Protein AF-A0A3B1B1K1-F1 (afdb_monomer_lite)

Foldseek 3Di:
DFDDDQQPDKDKFKDFLVNFDAKDFQDKDKDKPVRDDLQQAAPDLSHADAQNLFKWKAQDPRRGHTWAKEWPGFHHHDDTITTMMTTDRIDHHDGIRMIMMTGNGPPGGAPPCPPCRYVLVSQVVPPFDFDQDDAPDKTATSNPDNQFTDHLADWRPHPCVDGPDPDFIWGNDPVRDIDTPDDPCVPPDD

Sequence (190 aa):
MAFPTGWAKKCIITIPDARISGSNTDFSILLTEDNFPVEMLDGGAASALNGGGDVRFSEDSAGLIQLPCEIVSFVTGGTPSAEVHVKLSALNTGADKIFYVWYNKAGEVQPLVTDPFGRNAVYTTEKARYRLQEAGASEGNLTGGTSYDSTKAGTIVADTVNKVFGASSANLNNSGYYDIADDPFAGATS

Radius of gyration: 19.74 Å; chains: 1; bounding box: 60×38×38 Å

Structure (mmCIF, N/CA/C/O backbone):
data_AF-A0A3B1B1K1-F1
#
_entry.id   AF-A0A3B1B1K1-F1
#
loop_
_atom_site.group_PDB
_atom_site.id
_atom_site.type_symbol
_atom_site.label_atom_id
_atom_site.label_alt_id
_atom_site.label_comp_id
_atom_site.label_asym_id
_atom_site.label_entity_id
_atom_site.label_seq_id
_atom_site.pdbx_PDB_ins_code
_atom_site.Cartn_x
_atom_site.Cartn_y
_atom_site.Cartn_z
_atom_site.occupancy
_atom_site.B_iso_or_equiv
_atom_site.auth_seq_id
_atom_site.auth_comp_id
_atom_site.auth_asym_id
_atom_site.auth_atom_id
_atom_site.pdbx_PDB_model_num
ATOM 1 N N . MET A 1 1 ? -10.453 -9.842 -5.468 1.00 53.12 1 MET A N 1
ATOM 2 C CA . MET A 1 1 ? -11.570 -9.247 -4.706 1.00 53.12 1 MET A CA 1
ATOM 3 C C . MET A 1 1 ? -11.488 -7.750 -4.954 1.00 53.12 1 MET A C 1
ATOM 5 O O . MET A 1 1 ? -10.380 -7.251 -5.052 1.00 53.12 1 MET A O 1
ATOM 9 N N . ALA A 1 2 ? -12.618 -7.087 -5.160 1.00 57.97 2 ALA A N 1
ATOM 10 C CA . ALA A 1 2 ? -12.720 -5.716 -5.641 1.00 57.97 2 ALA A CA 1
ATOM 11 C C . ALA A 1 2 ? -13.557 -4.935 -4.609 1.00 57.97 2 ALA A C 1
ATOM 13 O O . ALA A 1 2 ? -14.703 -5.314 -4.377 1.00 57.97 2 ALA A O 1
ATOM 14 N N . PHE A 1 3 ? -12.986 -3.987 -3.867 1.00 68.00 3 PHE A N 1
ATOM 15 C CA . PHE A 1 3 ? -13.651 -3.364 -2.704 1.00 68.00 3 PHE A CA 1
ATOM 16 C C . PHE A 1 3 ? -14.883 -2.538 -3.152 1.00 68.00 3 PHE A C 1
ATOM 18 O O . PHE A 1 3 ? -14.710 -1.820 -4.119 1.00 68.00 3 PHE A O 1
ATOM 25 N N . PRO A 1 4 ? -16.092 -2.545 -2.519 1.00 61.53 4 PRO A N 1
ATOM 26 C CA . PRO A 1 4 ? -16.369 -2.890 -1.118 1.00 61.53 4 PRO A CA 1
ATOM 27 C C . PRO A 1 4 ? -17.628 -3.765 -0.825 1.00 61.53 4 PRO A C 1
ATOM 29 O O . PRO A 1 4 ? -18.685 -3.649 -1.436 1.00 61.53 4 PRO A O 1
ATOM 32 N N . THR A 1 5 ? -17.591 -4.522 0.279 1.00 71.44 5 THR A N 1
ATOM 33 C CA . THR A 1 5 ? -18.619 -4.453 1.345 1.00 71.44 5 THR A CA 1
ATOM 34 C C . THR A 1 5 ? -17.894 -4.604 2.686 1.00 71.44 5 THR A C 1
ATOM 36 O O . THR A 1 5 ? -17.027 -5.467 2.829 1.00 71.44 5 THR A O 1
ATOM 39 N N . GLY A 1 6 ? -18.192 -3.724 3.646 1.00 82.00 6 GLY A N 1
ATOM 40 C CA . GLY A 1 6 ? -17.574 -3.695 4.981 1.00 82.00 6 GLY A CA 1
ATOM 41 C C . GLY A 1 6 ? -16.368 -2.758 5.147 1.00 82.00 6 GLY A C 1
ATOM 42 O O . GLY A 1 6 ? -15.990 -2.487 6.277 1.00 82.00 6 GLY A O 1
ATOM 43 N N . TRP A 1 7 ? -15.794 -2.229 4.062 1.00 91.50 7 TRP A N 1
ATOM 44 C CA . TRP A 1 7 ? -14.760 -1.184 4.117 1.00 91.50 7 TRP A CA 1
ATOM 45 C C . TRP A 1 7 ? -15.414 0.179 4.344 1.00 91.50 7 TRP A C 1
ATOM 47 O O . TRP A 1 7 ? -16.055 0.706 3.435 1.00 91.50 7 TRP A O 1
ATOM 57 N N . ALA A 1 8 ? -15.308 0.713 5.562 1.00 92.00 8 ALA A N 1
ATOM 58 C CA . ALA A 1 8 ? -16.044 1.910 5.964 1.00 92.00 8 ALA A CA 1
ATOM 59 C C . ALA A 1 8 ? -15.365 3.221 5.544 1.00 92.00 8 ALA A C 1
ATOM 61 O O . ALA A 1 8 ? -16.032 4.254 5.447 1.00 92.00 8 ALA A O 1
ATOM 62 N N . LYS A 1 9 ? -14.051 3.195 5.290 1.00 94.69 9 LYS A N 1
ATOM 63 C CA . LYS A 1 9 ? -13.263 4.388 4.984 1.00 94.69 9 LYS A CA 1
ATOM 64 C C . LYS A 1 9 ? -12.347 4.198 3.780 1.00 94.69 9 LYS A C 1
ATOM 66 O O . LYS A 1 9 ? -11.903 3.092 3.468 1.00 94.69 9 LYS A O 1
ATOM 71 N N . LYS A 1 10 ? -12.071 5.318 3.107 1.00 94.25 10 LYS A N 1
ATOM 72 C CA . LYS A 1 10 ? -11.137 5.414 1.985 1.00 94.25 10 LYS A CA 1
ATOM 73 C C . LYS A 1 10 ? -10.457 6.777 1.971 1.00 94.25 10 LYS A C 1
ATOM 75 O O . LYS A 1 10 ? -11.133 7.787 2.156 1.00 94.25 10 LYS A O 1
ATOM 80 N N . CYS A 1 11 ? -9.165 6.814 1.669 1.00 95.06 11 CYS A N 1
ATOM 81 C CA . CYS A 1 11 ? -8.441 8.047 1.363 1.00 95.06 11 CYS A CA 1
ATOM 82 C C . CYS A 1 11 ? -7.667 7.932 0.043 1.00 95.06 11 CYS A C 1
ATOM 84 O O . CYS A 1 11 ? -7.536 6.850 -0.534 1.00 95.06 11 CYS A O 1
ATOM 86 N N . ILE A 1 12 ? -7.219 9.081 -0.457 1.00 96.19 12 ILE A N 1
ATOM 87 C CA . ILE A 1 12 ? -6.416 9.201 -1.673 1.00 96.19 12 ILE A CA 1
ATOM 88 C C . ILE A 1 12 ? -4.965 9.429 -1.268 1.00 96.19 12 ILE A C 1
ATOM 90 O O . ILE A 1 12 ? -4.700 10.264 -0.406 1.00 96.19 12 ILE A O 1
ATOM 94 N N . ILE A 1 13 ? -4.047 8.741 -1.940 1.00 96.31 13 ILE A N 1
ATOM 95 C CA . ILE A 1 13 ? -2.625 9.069 -1.930 1.00 96.31 13 ILE A CA 1
ATOM 96 C C . ILE A 1 13 ? -2.262 9.630 -3.296 1.00 96.31 13 ILE A C 1
ATOM 98 O O . ILE A 1 13 ? -2.591 9.043 -4.330 1.00 96.31 13 ILE A O 1
ATOM 102 N N . THR A 1 14 ? -1.561 10.758 -3.276 1.00 95.62 14 THR A N 1
ATOM 103 C CA . THR A 1 14 ? -1.050 11.416 -4.473 1.00 95.62 14 THR A CA 1
ATOM 104 C C . THR A 1 14 ? 0.466 11.436 -4.410 1.00 95.62 14 THR A C 1
ATOM 106 O O . THR A 1 14 ? 1.044 11.977 -3.468 1.00 95.62 14 THR A O 1
ATOM 109 N N . ILE A 1 15 ? 1.108 10.877 -5.429 1.00 93.88 15 ILE A N 1
ATOM 110 C CA . ILE A 1 15 ? 2.533 11.068 -5.682 1.00 93.88 15 ILE A CA 1
ATOM 111 C C . ILE A 1 15 ? 2.642 12.181 -6.723 1.00 93.88 15 ILE A C 1
ATOM 113 O O . ILE A 1 15 ? 2.214 11.970 -7.862 1.00 93.88 15 ILE A O 1
ATOM 117 N N . PRO A 1 16 ? 3.188 13.353 -6.357 1.00 93.38 16 PRO A N 1
ATOM 118 C CA . PRO A 1 16 ? 3.353 14.445 -7.303 1.00 93.38 16 PRO A CA 1
ATOM 119 C C . PRO A 1 16 ? 4.278 14.038 -8.451 1.00 93.38 16 PRO A C 1
ATOM 121 O O . PRO A 1 16 ? 5.331 13.450 -8.198 1.00 93.38 16 PRO A O 1
ATOM 124 N N . ASP A 1 17 ? 3.947 14.424 -9.682 1.00 92.00 17 ASP A N 1
ATOM 125 C CA . ASP A 1 17 ? 4.772 14.174 -10.876 1.00 92.00 17 ASP A CA 1
ATOM 126 C C . ASP A 1 17 ? 6.224 14.636 -10.687 1.00 92.00 17 ASP A C 1
ATOM 128 O O . ASP A 1 17 ? 7.172 13.936 -11.028 1.00 92.00 17 ASP A O 1
ATOM 132 N N . ALA A 1 18 ? 6.407 15.776 -10.014 1.00 93.12 18 ALA A N 1
ATOM 133 C CA . ALA A 1 18 ? 7.717 16.342 -9.694 1.00 93.12 18 ALA A CA 1
ATOM 134 C C . ALA A 1 18 ? 8.612 15.430 -8.825 1.00 93.12 18 ALA A C 1
ATOM 136 O O . ALA A 1 18 ? 9.798 15.711 -8.654 1.00 93.12 18 ALA A O 1
ATOM 137 N N . ARG A 1 19 ? 8.053 14.370 -8.229 1.00 89.75 19 ARG A N 1
ATOM 138 C CA . ARG A 1 19 ? 8.772 13.357 -7.443 1.00 89.75 19 ARG A CA 1
ATOM 139 C C . ARG A 1 19 ? 9.014 12.062 -8.218 1.00 89.75 19 ARG A C 1
ATOM 141 O O . ARG A 1 19 ? 9.645 11.158 -7.677 1.00 89.75 19 ARG A O 1
ATOM 148 N N . ILE A 1 20 ? 8.533 11.967 -9.453 1.00 90.50 20 ILE A N 1
ATOM 149 C CA . ILE A 1 20 ? 8.695 10.805 -10.318 1.00 90.50 20 ILE A CA 1
ATOM 150 C C . ILE A 1 20 ? 9.837 11.087 -11.292 1.00 90.50 20 ILE A C 1
ATOM 152 O O . ILE A 1 20 ? 9.923 12.154 -11.895 1.00 90.50 20 ILE A O 1
ATOM 156 N N . SER A 1 21 ? 10.734 10.120 -11.455 1.00 90.44 21 SER A N 1
ATOM 157 C CA . SER A 1 21 ? 11.779 10.168 -12.470 1.00 90.44 21 SER A CA 1
ATOM 158 C C . SER A 1 21 ? 11.659 8.962 -13.395 1.00 90.44 21 SER A C 1
ATOM 160 O O . SER A 1 21 ? 11.553 7.815 -12.959 1.00 90.44 21 SER A O 1
ATOM 162 N N . GLY A 1 22 ? 11.663 9.236 -14.700 1.00 88.81 22 GLY A N 1
ATOM 163 C CA . GLY A 1 22 ? 11.574 8.208 -15.729 1.00 88.81 22 GLY A CA 1
ATOM 164 C C . GLY A 1 22 ? 10.221 7.494 -15.794 1.00 88.81 22 GLY A C 1
ATOM 165 O O . GLY A 1 22 ? 9.177 8.027 -15.420 1.00 88.81 22 GLY A O 1
ATOM 166 N N . SER A 1 23 ? 10.266 6.279 -16.336 1.00 89.62 23 SER A N 1
ATOM 167 C CA . SER A 1 23 ? 9.113 5.409 -16.550 1.00 89.62 23 SER A CA 1
ATOM 168 C C . SER A 1 23 ? 9.355 4.111 -15.793 1.00 89.62 23 SER A C 1
ATOM 170 O O . SER A 1 23 ? 10.220 3.329 -16.189 1.00 89.62 23 SER A O 1
ATOM 172 N N . ASN A 1 24 ? 8.614 3.888 -14.711 1.00 90.12 24 ASN A N 1
ATOM 173 C CA . ASN A 1 24 ? 8.812 2.750 -13.820 1.00 90.12 24 ASN A CA 1
ATOM 174 C C . ASN A 1 24 ? 7.607 1.813 -13.897 1.00 90.12 24 ASN A C 1
ATOM 176 O O . ASN A 1 24 ? 6.460 2.240 -13.765 1.00 90.12 24 ASN A O 1
ATOM 180 N N . THR A 1 25 ? 7.869 0.524 -14.077 1.00 92.19 25 THR A N 1
ATOM 181 C CA . THR A 1 25 ? 6.861 -0.544 -14.071 1.00 92.19 25 THR A CA 1
ATOM 182 C C . THR A 1 25 ? 7.092 -1.462 -12.884 1.00 92.19 25 THR A C 1
ATOM 184 O O . THR A 1 25 ? 8.247 -1.715 -12.542 1.00 92.19 25 THR A O 1
ATOM 187 N N . ASP A 1 26 ? 6.019 -1.989 -12.289 1.00 91.00 26 ASP A N 1
ATOM 188 C CA . ASP A 1 26 ? 6.098 -2.917 -11.151 1.00 91.00 26 ASP A CA 1
ATOM 189 C C . ASP A 1 26 ? 6.961 -2.368 -9.994 1.00 91.00 26 ASP A C 1
ATOM 191 O O . ASP A 1 26 ? 7.839 -3.048 -9.457 1.00 91.00 26 ASP A O 1
ATOM 195 N N . PHE A 1 27 ? 6.719 -1.106 -9.633 1.00 90.38 27 PHE A N 1
ATOM 196 C CA . PHE A 1 27 ? 7.572 -0.337 -8.732 1.00 90.38 27 PHE A CA 1
ATOM 197 C C . PHE A 1 27 ? 7.026 -0.331 -7.300 1.00 90.38 27 PHE A C 1
ATOM 199 O O . PHE A 1 27 ? 5.891 0.093 -7.066 1.00 90.38 27 PHE A O 1
ATOM 206 N N . SER A 1 28 ? 7.833 -0.778 -6.333 1.00 92.25 28 SER A N 1
ATOM 207 C CA . SER A 1 28 ? 7.480 -0.723 -4.912 1.00 92.25 28 SER A CA 1
ATOM 208 C C . SER A 1 28 ? 7.801 0.645 -4.313 1.00 92.25 28 SER A C 1
ATOM 210 O O . SER A 1 28 ? 8.943 1.099 -4.394 1.00 92.25 28 SER A O 1
ATOM 212 N N . ILE A 1 29 ? 6.827 1.265 -3.655 1.00 92.44 29 ILE A N 1
ATOM 213 C CA . ILE A 1 29 ? 6.996 2.512 -2.904 1.00 92.44 29 ILE A CA 1
ATOM 214 C C . ILE A 1 29 ? 6.943 2.245 -1.399 1.00 92.44 29 ILE A C 1
ATOM 216 O O . ILE A 1 29 ? 6.341 1.263 -0.964 1.00 92.44 29 ILE A O 1
ATOM 220 N N . LEU A 1 30 ? 7.561 3.130 -0.617 1.00 93.62 30 LEU A N 1
ATOM 221 C CA . LEU A 1 30 ? 7.424 3.193 0.837 1.00 93.62 30 LEU A CA 1
ATOM 222 C C . LEU A 1 30 ? 6.466 4.333 1.195 1.00 93.62 30 LEU A C 1
ATOM 224 O O . LEU A 1 30 ? 6.619 5.444 0.689 1.00 93.62 30 LEU A O 1
ATOM 228 N N . LEU A 1 31 ? 5.510 4.042 2.070 1.00 95.25 31 LEU A N 1
ATOM 229 C CA . LEU A 1 31 ? 4.606 5.001 2.687 1.00 95.25 31 LEU A CA 1
ATOM 230 C C . LEU A 1 31 ? 4.842 5.010 4.197 1.00 95.25 31 LEU A C 1
ATOM 232 O O . LEU A 1 31 ? 4.886 3.945 4.821 1.00 95.2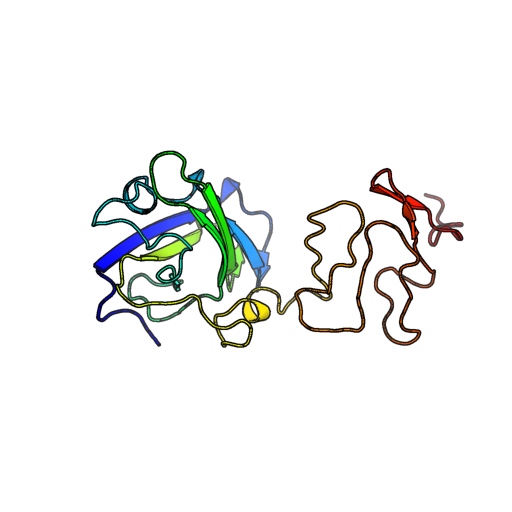5 31 LEU A O 1
ATOM 236 N N . THR A 1 32 ? 4.967 6.208 4.758 1.00 96.06 32 THR A N 1
ATOM 237 C CA . THR A 1 32 ? 5.102 6.449 6.199 1.00 96.06 32 THR A CA 1
ATOM 238 C C . THR A 1 32 ? 3.850 7.113 6.762 1.00 96.06 32 THR A C 1
ATOM 240 O O . THR A 1 32 ? 2.913 7.422 6.020 1.00 96.06 32 THR A O 1
ATOM 243 N N . GLU A 1 33 ? 3.808 7.347 8.075 1.00 94.31 33 GLU A N 1
ATOM 244 C CA . GLU A 1 33 ? 2.708 8.052 8.744 1.00 94.31 33 GLU A CA 1
ATOM 245 C C . GLU A 1 33 ? 2.345 9.388 8.075 1.00 94.31 33 GLU A C 1
ATOM 247 O O . GLU A 1 33 ? 1.163 9.706 7.959 1.00 94.31 33 GLU A O 1
ATOM 252 N N . ASP A 1 34 ? 3.335 10.108 7.540 1.00 94.81 34 ASP A N 1
ATOM 253 C CA . ASP A 1 34 ? 3.155 11.391 6.849 1.00 94.81 34 ASP A CA 1
ATOM 254 C C . ASP A 1 34 ? 2.318 11.280 5.568 1.00 94.81 34 ASP A C 1
ATOM 256 O O . ASP A 1 34 ? 1.798 12.278 5.061 1.00 94.81 34 ASP A O 1
ATOM 260 N N . ASN A 1 35 ? 2.193 10.076 5.006 1.00 95.25 35 ASN A N 1
ATOM 261 C CA . ASN A 1 35 ? 1.390 9.844 3.813 1.00 95.25 35 ASN A CA 1
ATOM 262 C C . ASN A 1 35 ? -0.081 9.560 4.131 1.00 95.25 35 ASN A C 1
ATOM 264 O O . ASN A 1 35 ? -0.902 9.600 3.217 1.00 95.25 35 ASN A O 1
ATOM 268 N N . PHE A 1 36 ? -0.439 9.291 5.388 1.00 95.62 36 PHE A N 1
ATOM 269 C CA . PHE A 1 36 ? -1.799 8.919 5.768 1.00 95.62 36 PHE A CA 1
ATOM 270 C C . PHE A 1 36 ? -2.535 10.069 6.470 1.00 95.62 36 PHE A C 1
ATOM 272 O O . PHE A 1 36 ? -1.929 10.890 7.158 1.00 95.62 36 PHE A O 1
ATOM 279 N N . PRO A 1 37 ? -3.870 10.157 6.322 1.00 95.38 37 PRO A N 1
ATOM 280 C CA . PRO A 1 37 ? -4.642 11.143 7.061 1.00 95.38 37 PRO A CA 1
ATOM 281 C C . PRO A 1 37 ? -4.627 10.816 8.557 1.00 95.38 37 PRO A C 1
ATOM 283 O O . PRO A 1 37 ? -4.710 9.651 8.944 1.00 95.38 37 PRO A O 1
ATOM 286 N N . VAL A 1 38 ? -4.620 11.855 9.397 1.00 95.00 38 VAL A N 1
ATOM 287 C CA . VAL A 1 38 ? -4.612 11.715 10.865 1.00 95.00 38 VAL A CA 1
ATOM 288 C C . VAL A 1 38 ? -5.729 10.790 11.365 1.00 95.00 38 VAL A C 1
ATOM 290 O O . VAL A 1 38 ? -5.472 9.965 12.234 1.00 95.00 38 VAL A O 1
ATOM 293 N N . GLU A 1 39 ? -6.931 10.841 10.773 1.00 96.06 39 GLU A N 1
ATOM 294 C CA . GLU A 1 39 ? -8.064 9.984 11.179 1.00 96.06 39 GLU A CA 1
ATOM 295 C C . GLU A 1 39 ? -7.756 8.481 11.072 1.00 96.06 39 GLU A C 1
ATOM 297 O O . GLU A 1 39 ? -8.274 7.675 11.841 1.00 96.06 39 GLU A O 1
ATOM 302 N N . MET A 1 40 ? -6.909 8.091 10.113 1.00 96.31 40 MET A N 1
ATOM 303 C CA . MET A 1 40 ? -6.541 6.695 9.893 1.00 96.31 40 MET A CA 1
ATOM 304 C C . MET A 1 40 ? -5.613 6.187 11.001 1.00 96.31 40 MET A C 1
ATOM 306 O O . MET A 1 40 ? -5.582 4.983 11.256 1.00 96.31 40 MET A O 1
ATOM 310 N N . LEU A 1 41 ? -4.886 7.098 11.655 1.00 96.62 41 LEU A N 1
ATOM 311 C CA . LEU A 1 41 ? -3.806 6.807 12.592 1.00 96.62 41 LEU A CA 1
ATOM 312 C C . LEU A 1 41 ? -4.112 7.197 14.046 1.00 96.62 41 LEU A C 1
ATOM 314 O O . LEU A 1 41 ? -3.374 6.784 14.934 1.00 96.62 41 LEU A O 1
ATOM 318 N N . ASP A 1 42 ? -5.172 7.960 14.326 1.00 95.75 42 ASP A N 1
ATOM 319 C CA . ASP A 1 42 ? -5.449 8.500 15.669 1.00 95.75 42 ASP A CA 1
ATOM 320 C C . ASP A 1 42 ? -5.951 7.466 16.702 1.00 95.75 42 ASP A C 1
ATOM 322 O O . ASP A 1 42 ? -6.018 7.760 17.897 1.00 95.75 42 ASP A O 1
ATOM 326 N N . GLY A 1 43 ? -6.247 6.235 16.270 1.00 93.12 43 GLY A N 1
ATOM 327 C CA . GLY A 1 43 ? -6.749 5.149 17.119 1.00 93.12 43 GLY A CA 1
ATOM 328 C C . GLY A 1 43 ? -8.221 5.303 17.517 1.00 93.12 43 GLY A C 1
ATOM 329 O O . GLY A 1 43 ? -8.696 4.603 18.414 1.00 93.12 43 GLY A O 1
ATOM 330 N N . GLY A 1 44 ? -8.946 6.229 16.889 1.00 93.50 44 GLY A N 1
ATOM 331 C CA . GLY A 1 44 ? -10.372 6.432 17.072 1.00 93.50 44 GLY A CA 1
ATOM 332 C C . GLY A 1 44 ? -11.234 5.389 16.355 1.00 93.50 44 GLY A C 1
ATOM 333 O O . GLY A 1 44 ? -10.766 4.493 15.657 1.00 93.50 44 GLY A O 1
ATOM 334 N N . ALA A 1 45 ? -12.556 5.533 16.482 1.00 92.25 45 ALA A N 1
ATOM 335 C CA . ALA A 1 45 ? -13.521 4.611 15.870 1.00 92.25 45 ALA A CA 1
ATOM 336 C C . ALA A 1 45 ? -13.470 4.588 14.328 1.00 92.25 45 ALA A C 1
ATOM 338 O O . ALA A 1 45 ? -13.931 3.630 13.712 1.00 92.25 45 ALA A O 1
ATOM 339 N N . ALA A 1 46 ? -12.933 5.647 13.716 1.00 93.75 46 ALA A N 1
ATOM 340 C CA . ALA A 1 46 ? -12.754 5.769 12.274 1.00 93.75 46 ALA A CA 1
ATOM 341 C C . ALA A 1 46 ? -11.377 5.288 11.788 1.00 93.75 46 ALA A C 1
ATOM 343 O O . ALA A 1 46 ? -11.193 5.186 10.578 1.00 93.75 46 ALA A O 1
ATOM 344 N N . SER A 1 47 ? -10.433 4.997 12.687 1.00 95.38 47 SER A N 1
ATOM 345 C CA . SER A 1 47 ? -9.073 4.608 12.316 1.00 95.38 47 SER A CA 1
ATOM 346 C C . SER A 1 47 ? -8.997 3.229 11.688 1.00 95.38 47 SER A C 1
ATOM 348 O O . SER A 1 47 ? -9.913 2.409 11.799 1.00 95.38 47 SER A O 1
ATOM 350 N N . ALA A 1 48 ? -7.863 2.960 11.047 1.00 95.75 48 ALA A N 1
ATOM 351 C CA . ALA A 1 48 ? -7.473 1.590 10.773 1.00 95.75 48 ALA A CA 1
ATOM 352 C C . ALA A 1 48 ? -7.245 0.831 12.095 1.00 95.75 48 ALA A C 1
ATOM 354 O O . ALA A 1 48 ? -6.988 1.421 13.147 1.00 95.75 48 ALA A O 1
ATOM 355 N N . LEU A 1 49 ? -7.330 -0.493 12.044 1.00 94.88 49 LEU A N 1
ATOM 356 C CA . LEU A 1 49 ? -6.931 -1.363 13.138 1.00 94.88 49 LEU A CA 1
ATOM 357 C C . LEU A 1 49 ? -5.436 -1.201 13.404 1.00 94.88 49 LEU A C 1
ATOM 359 O O . LEU A 1 49 ? -4.609 -1.222 12.490 1.00 94.88 49 LEU A O 1
ATOM 363 N N . ASN A 1 50 ? -5.079 -1.130 14.684 1.00 93.50 50 ASN A N 1
ATOM 364 C CA . ASN A 1 50 ? -3.687 -1.214 15.101 1.00 93.50 50 ASN A CA 1
ATOM 365 C C . ASN A 1 50 ? -3.055 -2.515 14.564 1.00 93.50 50 ASN A C 1
ATOM 367 O O . ASN A 1 50 ? -3.644 -3.592 14.673 1.00 93.50 50 ASN A O 1
ATOM 371 N N . GLY A 1 51 ? -1.870 -2.417 13.964 1.00 92.00 51 GLY A N 1
ATOM 372 C CA . GLY A 1 51 ? -1.222 -3.485 13.196 1.00 92.00 51 GLY A CA 1
ATOM 373 C C . GLY A 1 51 ? -1.598 -3.528 11.706 1.00 92.00 51 GLY A C 1
ATOM 374 O O . GLY A 1 51 ? -1.048 -4.346 10.968 1.00 92.00 51 GLY A O 1
ATOM 375 N N . GLY A 1 52 ? -2.517 -2.669 11.248 1.00 93.62 52 GLY A N 1
ATOM 376 C CA . GLY A 1 52 ? -2.862 -2.466 9.836 1.00 93.62 52 GLY A CA 1
ATOM 377 C C . GLY A 1 52 ? -3.512 -3.674 9.156 1.00 93.62 52 GLY A C 1
ATOM 378 O O . GLY A 1 52 ? -3.432 -3.826 7.936 1.00 93.62 52 GLY A O 1
ATOM 379 N N . GLY A 1 53 ? -4.141 -4.564 9.932 1.00 93.56 53 GLY A N 1
ATOM 380 C CA . GLY A 1 53 ? -4.800 -5.764 9.403 1.00 93.56 53 GLY A CA 1
ATOM 381 C C . GLY A 1 53 ? -5.889 -5.442 8.378 1.00 93.56 53 GLY A C 1
ATOM 382 O O . GLY A 1 53 ? -6.042 -6.141 7.376 1.00 93.56 53 GLY A O 1
ATOM 383 N N . ASP A 1 54 ? -6.569 -4.321 8.573 1.00 94.69 54 ASP A N 1
ATOM 384 C CA . ASP A 1 54 ? -7.589 -3.761 7.700 1.00 94.69 54 ASP A CA 1
ATOM 385 C C . ASP A 1 54 ? -7.039 -2.621 6.833 1.00 94.69 54 ASP A C 1
ATOM 387 O O . ASP A 1 54 ? -7.732 -1.642 6.622 1.00 94.69 54 ASP A O 1
ATOM 391 N N . VAL A 1 55 ? -5.809 -2.702 6.327 1.00 95.50 55 VAL A N 1
ATOM 392 C CA . VAL A 1 55 ? -5.297 -1.728 5.348 1.00 95.50 55 VAL A CA 1
ATOM 393 C C . VAL A 1 55 ? -5.145 -2.405 3.994 1.00 95.50 55 VAL A C 1
ATOM 395 O O . VAL A 1 55 ? -4.527 -3.468 3.884 1.00 95.50 55 VAL A O 1
ATOM 398 N N . ARG A 1 56 ? -5.739 -1.823 2.948 1.00 95.12 56 ARG A N 1
ATOM 399 C CA . ARG A 1 56 ? -5.625 -2.302 1.559 1.00 95.12 56 ARG A CA 1
ATOM 400 C C . ARG A 1 56 ? -5.489 -1.142 0.593 1.00 95.12 56 ARG A C 1
ATOM 402 O O . ARG A 1 56 ? -5.909 -0.031 0.891 1.00 95.12 56 ARG A O 1
ATOM 409 N N . PHE A 1 57 ? -4.965 -1.425 -0.593 1.00 96.25 57 PHE A N 1
ATOM 410 C CA . PHE A 1 57 ? -4.712 -0.418 -1.617 1.00 96.25 57 PHE A CA 1
ATOM 411 C C . PHE A 1 57 ? -5.368 -0.800 -2.943 1.00 96.25 57 PHE A C 1
ATOM 413 O O . PHE A 1 57 ? -5.502 -1.986 -3.250 1.00 96.25 57 PHE A O 1
ATOM 420 N N . SER A 1 58 ? -5.762 0.194 -3.738 1.00 95.88 58 SER A N 1
ATOM 421 C CA . SER A 1 58 ? -6.237 -0.010 -5.110 1.00 95.88 58 SER A CA 1
ATOM 422 C C . SER A 1 58 ? -5.801 1.105 -6.054 1.00 95.88 58 SER A C 1
ATOM 424 O O . SER A 1 58 ? -5.606 2.244 -5.631 1.00 95.88 58 SER A O 1
ATOM 426 N N . GLU A 1 59 ? -5.682 0.793 -7.346 1.00 94.00 59 GLU A N 1
ATOM 427 C CA . GLU A 1 59 ? -5.381 1.802 -8.376 1.00 94.00 59 GLU A CA 1
ATOM 428 C C . GLU A 1 59 ? -6.597 2.652 -8.734 1.00 94.00 59 GLU A C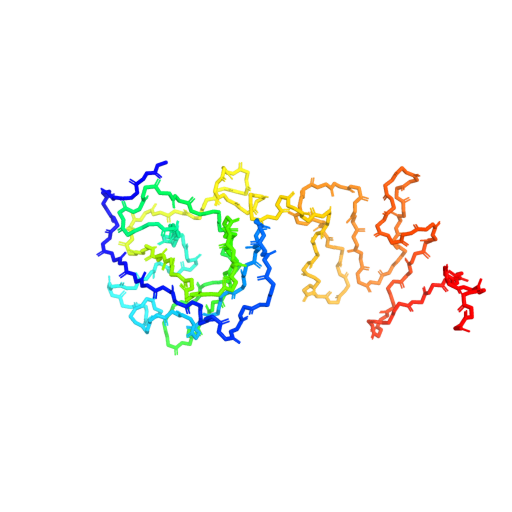 1
ATOM 430 O O . GLU A 1 59 ? -6.458 3.827 -9.061 1.00 94.00 59 GLU A O 1
ATOM 435 N N . ASP A 1 60 ? -7.794 2.074 -8.657 1.00 92.75 60 ASP A N 1
ATOM 436 C CA . ASP A 1 60 ? -9.031 2.769 -8.980 1.00 92.75 60 ASP A CA 1
ATOM 437 C C . ASP A 1 60 ? -9.860 3.107 -7.738 1.00 92.75 60 ASP A C 1
ATOM 439 O O . ASP A 1 60 ? -9.758 2.487 -6.672 1.00 92.75 60 ASP A O 1
ATOM 443 N N . SER A 1 61 ? -10.718 4.111 -7.902 1.00 92.44 61 SER A N 1
ATOM 444 C CA . SER A 1 61 ? -11.570 4.647 -6.843 1.00 92.44 61 SER A CA 1
ATOM 445 C C . SER A 1 61 ? -12.694 3.701 -6.425 1.00 92.44 61 SER A C 1
ATOM 447 O O . SER A 1 61 ? -13.274 3.897 -5.352 1.00 92.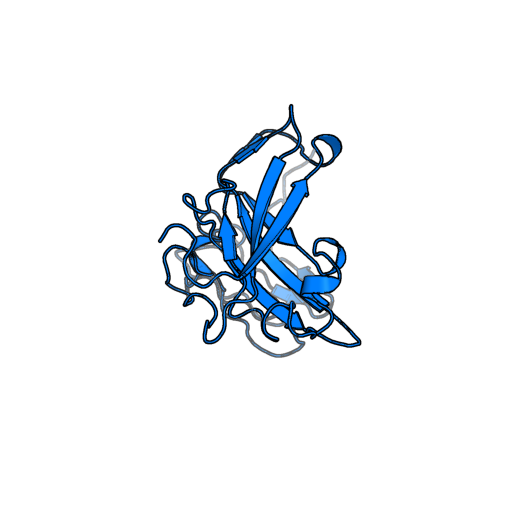44 61 SER A O 1
ATOM 449 N N . ALA A 1 62 ? -13.001 2.712 -7.263 1.00 90.50 62 ALA A N 1
ATOM 450 C CA . ALA A 1 62 ? -14.024 1.702 -7.066 1.00 90.50 62 ALA A CA 1
ATOM 451 C C . ALA A 1 62 ? -13.452 0.410 -6.470 1.00 90.50 62 ALA A C 1
ATOM 453 O O . ALA A 1 62 ? -14.188 -0.559 -6.377 1.00 90.50 62 ALA A O 1
ATOM 454 N N . GLY A 1 63 ? -12.169 0.386 -6.090 1.00 91.38 63 GLY A N 1
ATOM 455 C CA . GLY A 1 63 ? -11.532 -0.733 -5.408 1.00 91.38 63 GLY A CA 1
ATOM 456 C C . GLY A 1 63 ? -11.364 -1.986 -6.259 1.00 91.38 63 GLY A C 1
ATOM 457 O O . GLY A 1 63 ? -11.061 -3.034 -5.693 1.00 91.38 63 GLY A O 1
ATOM 458 N N . LEU A 1 64 ? -11.580 -1.918 -7.578 1.00 90.69 64 LEU A N 1
ATOM 459 C CA . LEU A 1 64 ? -11.642 -3.101 -8.441 1.00 90.69 64 LEU A CA 1
ATOM 460 C C . LEU A 1 64 ? -10.265 -3.722 -8.694 1.00 90.69 64 LEU A C 1
ATOM 462 O O . LEU A 1 64 ? -10.130 -4.944 -8.777 1.00 90.69 64 LEU A O 1
ATOM 466 N N . ILE A 1 65 ? -9.253 -2.870 -8.788 1.00 92.81 65 ILE A N 1
ATOM 467 C CA . ILE A 1 65 ? -7.862 -3.197 -9.065 1.00 92.81 65 ILE A CA 1
ATOM 468 C C . ILE A 1 65 ? -7.087 -3.067 -7.755 1.00 92.81 65 ILE A C 1
ATOM 470 O O . ILE A 1 65 ? -6.557 -2.004 -7.431 1.00 92.81 65 ILE A O 1
ATOM 474 N N . GLN A 1 66 ? -7.060 -4.148 -6.974 1.00 94.12 66 GLN A N 1
ATOM 475 C CA . GLN A 1 66 ? -6.294 -4.217 -5.731 1.00 94.12 66 GLN A CA 1
ATOM 476 C C . GLN A 1 66 ? -4.784 -4.224 -6.014 1.00 94.12 66 GLN A C 1
ATOM 478 O O . GLN A 1 66 ? -4.313 -4.881 -6.941 1.00 94.12 66 GLN A O 1
ATOM 483 N N . LEU A 1 67 ? -4.029 -3.517 -5.177 1.00 95.19 67 LEU A N 1
ATOM 484 C CA . LEU A 1 67 ? -2.574 -3.460 -5.225 1.00 95.19 67 LEU A CA 1
ATOM 485 C C . LEU A 1 67 ? -1.950 -4.384 -4.169 1.00 95.19 67 LEU A C 1
ATOM 487 O O . LEU A 1 67 ? -2.473 -4.457 -3.051 1.00 95.19 67 LEU A O 1
ATOM 491 N N . PRO A 1 68 ? -0.828 -5.061 -4.481 1.00 95.38 68 PRO A N 1
ATOM 492 C CA . PRO A 1 68 ? -0.048 -5.775 -3.482 1.00 95.38 68 PRO A CA 1
ATOM 493 C C . PRO A 1 68 ? 0.501 -4.828 -2.420 1.00 95.38 68 PRO A C 1
ATOM 495 O O . PRO A 1 68 ? 1.034 -3.763 -2.752 1.00 95.38 68 PRO A O 1
ATOM 498 N N . CYS A 1 69 ? 0.424 -5.241 -1.158 1.00 94.88 69 CYS A N 1
ATOM 499 C CA . CYS A 1 69 ? 0.984 -4.476 -0.055 1.00 94.88 69 CYS A CA 1
ATOM 500 C C . CYS A 1 69 ? 1.645 -5.353 1.005 1.00 94.88 69 CYS A C 1
ATOM 502 O O . CYS A 1 69 ? 1.283 -6.510 1.221 1.00 94.88 69 CYS A O 1
ATOM 504 N N . GLU A 1 70 ? 2.578 -4.745 1.723 1.00 93.44 70 GLU A N 1
ATOM 505 C CA . GLU A 1 70 ? 3.133 -5.262 2.959 1.00 93.44 70 GLU A CA 1
ATOM 506 C C . GLU A 1 70 ? 3.056 -4.182 4.031 1.00 93.44 70 GLU A C 1
ATOM 508 O O . GLU A 1 70 ? 3.551 -3.073 3.838 1.00 93.44 70 GLU A O 1
ATOM 513 N N . ILE A 1 71 ? 2.469 -4.530 5.172 1.00 93.88 71 ILE A N 1
ATOM 514 C CA . ILE A 1 71 ? 2.428 -3.673 6.350 1.00 93.88 71 ILE A CA 1
ATOM 515 C C . ILE A 1 71 ? 3.495 -4.184 7.326 1.00 93.88 71 ILE A C 1
ATOM 517 O O . ILE A 1 71 ? 3.310 -5.219 7.967 1.00 93.88 71 ILE A O 1
ATOM 521 N N . VAL A 1 72 ? 4.625 -3.484 7.413 1.00 89.81 72 VAL A N 1
ATOM 522 C CA . VAL A 1 72 ? 5.753 -3.869 8.280 1.00 89.81 72 VAL A CA 1
ATOM 523 C C . VAL A 1 72 ? 5.468 -3.449 9.714 1.00 89.81 72 VAL A C 1
ATOM 525 O O . VAL A 1 72 ? 5.562 -4.252 10.641 1.00 89.81 72 VAL A O 1
ATOM 528 N N . SER A 1 73 ? 5.059 -2.194 9.879 1.00 91.38 73 SER A N 1
ATOM 529 C CA . SER A 1 73 ? 4.603 -1.633 11.141 1.00 91.38 73 SER A CA 1
ATOM 530 C C . SER A 1 73 ? 3.421 -0.704 10.877 1.00 91.38 73 SER A C 1
ATOM 532 O O . SER A 1 73 ? 3.342 -0.038 9.844 1.00 91.38 73 SER A O 1
ATOM 534 N N . PHE A 1 74 ? 2.453 -0.709 11.787 1.00 94.44 74 PHE A N 1
ATOM 535 C CA . PHE A 1 74 ? 1.311 0.192 11.715 1.00 94.44 74 PHE A CA 1
ATOM 536 C C . PHE A 1 74 ? 0.757 0.391 13.118 1.00 94.44 74 PHE A C 1
ATOM 538 O O . PHE A 1 74 ? 0.030 -0.452 13.642 1.00 94.44 74 PHE A O 1
ATOM 545 N N . VAL A 1 75 ? 1.161 1.479 13.753 1.00 96.19 75 VAL A N 1
ATOM 546 C CA . VAL A 1 75 ? 0.765 1.852 15.104 1.00 96.19 75 VAL A CA 1
ATOM 547 C C . VAL A 1 75 ? -0.219 3.005 15.013 1.00 96.19 75 VAL A C 1
ATOM 549 O O . VAL A 1 75 ? 0.091 4.054 14.454 1.00 96.19 75 VAL A O 1
ATOM 552 N N . THR A 1 76 ? -1.400 2.805 15.588 1.00 95.50 76 THR A N 1
ATOM 553 C CA . THR A 1 76 ? -2.432 3.836 15.734 1.00 95.50 76 THR A CA 1
ATOM 554 C C . THR A 1 76 ? -2.506 4.314 17.182 1.00 95.50 76 THR A C 1
ATOM 556 O O . THR A 1 76 ? -2.311 3.516 18.100 1.00 95.50 76 THR A O 1
ATOM 559 N N . GLY A 1 77 ? -2.852 5.579 17.410 1.00 94.00 77 GLY A N 1
ATOM 560 C CA . GLY A 1 77 ? -3.046 6.161 18.737 1.00 94.00 77 GLY A CA 1
ATOM 561 C C . GLY A 1 77 ? -2.252 7.450 18.936 1.00 94.00 77 GLY A C 1
ATOM 562 O O . GLY A 1 77 ? -2.039 8.218 18.004 1.00 94.00 77 GLY A O 1
ATOM 563 N N . GLY A 1 78 ? -1.805 7.696 20.173 1.00 90.19 78 GLY A N 1
ATOM 564 C CA . GLY A 1 78 ? -1.142 8.953 20.549 1.00 90.19 78 GLY A CA 1
ATOM 565 C C . GLY A 1 78 ? 0.255 9.164 19.952 1.00 90.19 78 GLY A C 1
ATOM 566 O O . GLY A 1 78 ? 0.697 10.303 19.836 1.00 90.19 78 GLY A O 1
ATOM 567 N N . THR A 1 79 ? 0.942 8.087 19.566 1.00 93.00 79 THR A N 1
ATOM 568 C CA . THR A 1 79 ? 2.250 8.119 18.889 1.00 93.00 79 THR A CA 1
ATOM 569 C C . THR A 1 79 ? 2.181 7.233 17.645 1.00 93.00 79 THR A C 1
ATOM 571 O O . THR A 1 79 ? 2.620 6.079 17.698 1.00 93.00 79 THR A O 1
ATOM 574 N N . PRO A 1 80 ? 1.542 7.711 16.565 1.00 94.94 80 PRO A N 1
ATOM 575 C CA . PRO A 1 80 ? 1.357 6.909 15.370 1.00 94.94 80 PRO A CA 1
ATOM 576 C C . PRO A 1 80 ? 2.684 6.693 14.640 1.00 94.94 80 PRO A C 1
ATOM 578 O O . PRO A 1 80 ? 3.567 7.546 14.668 1.00 94.94 80 PRO A O 1
ATOM 581 N N . SER A 1 81 ? 2.814 5.542 13.990 1.00 94.25 81 SER A N 1
ATOM 582 C CA . SER A 1 81 ? 3.968 5.192 13.158 1.00 94.25 81 SER A CA 1
ATOM 583 C C . SER A 1 81 ? 3.523 4.194 12.102 1.00 94.25 81 SER A C 1
ATOM 585 O O . SER A 1 81 ? 2.753 3.282 12.414 1.00 94.25 81 SER A O 1
ATOM 587 N N . ALA A 1 82 ? 3.976 4.352 10.863 1.00 95.00 82 ALA A N 1
ATOM 588 C CA . ALA A 1 82 ? 3.648 3.410 9.805 1.00 95.00 82 ALA A CA 1
ATOM 589 C C . ALA A 1 82 ? 4.850 3.147 8.898 1.00 95.00 82 ALA A C 1
ATOM 591 O O . ALA A 1 82 ? 5.543 4.063 8.472 1.00 95.00 82 ALA A O 1
ATOM 592 N N . GLU A 1 83 ? 5.041 1.883 8.541 1.00 94.50 83 GLU A N 1
ATOM 593 C CA . GLU A 1 83 ? 5.938 1.460 7.474 1.00 94.50 83 GLU A CA 1
ATOM 594 C C . GLU A 1 83 ? 5.168 0.502 6.570 1.00 94.50 83 GLU A C 1
ATOM 596 O O . GLU A 1 83 ? 4.893 -0.653 6.920 1.00 94.50 83 GLU A O 1
ATOM 601 N N . VAL A 1 84 ? 4.779 1.011 5.403 1.00 95.38 84 VAL A N 1
ATOM 602 C CA . VAL A 1 84 ? 3.937 0.288 4.454 1.00 95.38 84 VAL A CA 1
ATOM 603 C C . VAL A 1 84 ? 4.574 0.307 3.077 1.00 95.38 84 VAL A C 1
ATOM 605 O O . VAL A 1 84 ? 4.866 1.367 2.530 1.00 95.38 84 VAL A O 1
ATOM 608 N N . HIS A 1 85 ? 4.740 -0.870 2.481 1.00 94.62 85 HIS A N 1
ATOM 609 C CA . HIS A 1 85 ? 5.176 -0.996 1.098 1.00 94.62 85 HIS A CA 1
ATOM 610 C C . HIS A 1 85 ? 4.011 -1.360 0.193 1.00 94.62 85 HIS A C 1
ATOM 612 O O . HIS A 1 85 ? 3.240 -2.271 0.493 1.00 94.62 85 HIS A O 1
ATOM 618 N N . VAL A 1 86 ? 3.910 -0.677 -0.944 1.00 95.81 86 VAL A N 1
ATOM 619 C CA . VAL A 1 86 ? 2.876 -0.928 -1.956 1.00 95.81 86 VAL A CA 1
ATOM 620 C C . VAL A 1 86 ? 3.539 -1.024 -3.314 1.00 95.81 86 VAL A C 1
ATOM 622 O O . VAL A 1 86 ? 4.390 -0.204 -3.648 1.00 95.81 86 VAL A O 1
ATOM 625 N N . LYS A 1 87 ? 3.152 -2.015 -4.113 1.00 95.19 87 LYS A N 1
ATOM 626 C CA . LYS A 1 87 ? 3.633 -2.138 -5.489 1.00 95.19 87 LYS A CA 1
ATOM 627 C C . LYS A 1 87 ? 2.642 -1.492 -6.449 1.00 95.19 87 LYS A C 1
ATOM 629 O O . LYS A 1 87 ? 1.490 -1.905 -6.499 1.00 95.19 87 LYS A O 1
ATOM 634 N N . LEU A 1 88 ? 3.104 -0.520 -7.232 1.00 94.25 88 LEU A N 1
ATOM 635 C CA . LEU A 1 88 ? 2.341 0.116 -8.306 1.00 94.25 88 LEU A CA 1
ATOM 636 C C . LEU A 1 88 ? 2.647 -0.553 -9.649 1.00 94.25 88 LEU A C 1
ATOM 638 O O . LEU A 1 88 ? 3.803 -0.865 -9.939 1.00 94.25 88 LEU A O 1
ATOM 642 N N . SER A 1 89 ? 1.628 -0.734 -10.494 1.00 92.62 89 SER A N 1
ATOM 643 C CA . SER A 1 89 ? 1.805 -1.327 -11.829 1.00 92.62 89 SER A CA 1
ATOM 644 C C . SER A 1 89 ? 2.634 -0.416 -12.745 1.00 92.62 89 SER A C 1
ATOM 646 O O . SER A 1 89 ? 3.520 -0.881 -13.463 1.00 92.62 89 SER A O 1
ATOM 648 N N . ALA A 1 90 ? 2.391 0.894 -12.654 1.00 91.56 90 ALA A N 1
ATOM 649 C CA . ALA A 1 90 ? 3.113 1.935 -13.371 1.00 91.56 90 ALA A CA 1
ATOM 650 C C . ALA A 1 90 ? 3.228 3.221 -12.538 1.00 91.56 90 ALA A C 1
ATOM 652 O O . ALA A 1 90 ? 2.243 3.676 -11.937 1.00 91.56 90 ALA A O 1
ATOM 653 N N . LEU A 1 91 ? 4.420 3.819 -12.568 1.00 92.00 91 LEU A N 1
ATOM 654 C CA . LEU A 1 91 ? 4.768 5.106 -11.973 1.00 92.00 91 LEU A CA 1
ATOM 655 C C . LEU A 1 91 ? 5.659 5.877 -12.960 1.00 92.00 91 LEU A C 1
ATOM 657 O O . LEU A 1 91 ? 6.872 5.667 -13.029 1.00 92.00 91 LEU A O 1
ATOM 661 N N . ASN A 1 92 ? 5.029 6.745 -13.749 1.00 91.19 92 ASN A N 1
ATOM 662 C CA . ASN A 1 92 ? 5.648 7.437 -14.879 1.00 91.19 92 ASN A CA 1
ATOM 663 C C . ASN A 1 92 ? 5.451 8.945 -14.750 1.00 91.19 92 ASN A C 1
ATOM 665 O O . ASN A 1 92 ? 4.471 9.382 -14.148 1.00 91.19 92 ASN A O 1
ATOM 669 N N . THR A 1 93 ? 6.353 9.713 -15.352 1.00 89.88 93 THR A N 1
ATOM 670 C CA . THR A 1 93 ? 6.211 11.167 -15.439 1.00 89.88 93 THR A CA 1
ATOM 671 C C . THR A 1 93 ? 5.094 11.597 -16.400 1.00 89.88 93 THR A C 1
ATOM 673 O O . THR A 1 93 ? 4.647 10.832 -17.259 1.00 89.88 93 THR A O 1
ATOM 676 N N . GLY A 1 94 ? 4.662 12.852 -16.280 1.00 89.19 94 GLY A N 1
ATOM 677 C CA . GLY A 1 94 ? 3.658 13.511 -17.116 1.00 89.19 94 GLY A CA 1
ATOM 678 C C . GLY A 1 94 ? 2.332 13.797 -16.407 1.00 89.19 94 GLY A C 1
ATOM 679 O O . GLY A 1 94 ? 1.531 14.569 -16.934 1.00 89.19 94 GLY A O 1
ATOM 680 N N . ALA A 1 95 ? 2.096 13.206 -15.232 1.00 91.56 95 ALA A N 1
ATOM 681 C CA . ALA A 1 95 ? 0.944 13.484 -14.375 1.00 91.56 95 ALA A CA 1
ATOM 682 C C . ALA A 1 95 ? 1.158 12.931 -12.958 1.00 91.56 95 ALA A C 1
ATOM 684 O O . ALA A 1 95 ? 1.873 11.948 -12.765 1.00 91.56 95 ALA A O 1
ATOM 685 N N . ASP A 1 96 ? 0.475 13.524 -11.976 1.00 93.81 96 ASP A N 1
ATOM 686 C CA . ASP A 1 96 ? 0.433 12.987 -10.617 1.00 93.81 96 ASP A CA 1
ATOM 687 C C . ASP A 1 96 ? -0.136 11.562 -10.618 1.00 93.81 96 ASP A C 1
ATOM 689 O O . ASP A 1 96 ? -1.177 11.283 -11.227 1.00 93.81 96 ASP A O 1
ATOM 693 N N . LYS A 1 97 ? 0.515 10.650 -9.891 1.00 95.00 97 LYS A N 1
ATOM 694 C CA . LYS A 1 97 ? -0.010 9.297 -9.694 1.00 95.00 97 LYS A CA 1
ATOM 695 C C . LYS A 1 97 ? -0.941 9.296 -8.490 1.00 95.00 97 LYS A C 1
ATOM 697 O O . LYS A 1 97 ? -0.537 9.624 -7.377 1.00 95.00 97 LYS A O 1
ATOM 702 N N . ILE A 1 98 ? -2.175 8.869 -8.726 1.00 95.50 98 ILE A N 1
ATOM 703 C CA . ILE A 1 98 ? -3.221 8.748 -7.713 1.00 95.50 98 ILE A CA 1
ATOM 704 C C . ILE A 1 98 ? -3.522 7.269 -7.483 1.00 95.50 98 ILE A C 1
ATOM 706 O O . ILE A 1 98 ? -3.625 6.495 -8.435 1.00 95.50 98 ILE A O 1
ATOM 710 N N . PHE A 1 99 ? -3.672 6.887 -6.220 1.00 95.94 99 PHE A N 1
ATOM 711 C CA . PHE A 1 99 ? -4.183 5.582 -5.807 1.00 95.94 99 PHE A CA 1
ATOM 712 C C . PHE A 1 99 ? -4.927 5.713 -4.473 1.00 95.94 99 PHE A C 1
ATOM 714 O O . PHE A 1 99 ? -4.943 6.778 -3.851 1.00 95.94 99 PHE A O 1
ATOM 721 N N . TYR A 1 100 ? -5.594 4.644 -4.050 1.00 95.81 100 TYR A N 1
ATOM 722 C CA . TYR A 1 100 ? -6.542 4.681 -2.942 1.00 95.81 100 TYR A CA 1
ATOM 723 C C . TYR A 1 100 ? -6.131 3.724 -1.835 1.00 95.81 100 TYR A C 1
ATOM 725 O O . TYR A 1 100 ? -5.665 2.618 -2.110 1.00 95.81 100 TYR A O 1
ATOM 733 N N . VAL A 1 101 ? -6.360 4.141 -0.592 1.00 96.06 101 VAL A N 1
ATOM 734 C CA . VAL A 1 101 ? -6.222 3.297 0.600 1.00 96.06 101 VAL A CA 1
ATOM 735 C C . VAL A 1 101 ? -7.600 3.063 1.178 1.00 96.06 101 VAL A C 1
ATOM 737 O O . VAL A 1 101 ? -8.367 4.008 1.352 1.00 96.06 101 VAL A O 1
ATOM 740 N N . TRP A 1 102 ? -7.901 1.815 1.494 1.00 96.25 102 TRP A N 1
ATOM 741 C CA . TRP A 1 102 ? -9.125 1.376 2.144 1.00 96.25 102 TRP A CA 1
ATOM 742 C C . TRP A 1 102 ? -8.784 0.960 3.566 1.00 96.25 102 TRP A C 1
ATOM 744 O O . TRP A 1 102 ? -7.759 0.306 3.778 1.00 96.25 102 TRP A O 1
ATOM 754 N N . TYR A 1 103 ? -9.630 1.352 4.520 1.00 95.75 103 TYR A N 1
ATOM 755 C CA . TYR A 1 103 ? -9.449 1.030 5.934 1.00 95.75 103 TYR A CA 1
ATOM 756 C C . TYR A 1 103 ? -10.760 1.011 6.726 1.00 95.75 103 TYR A C 1
ATOM 758 O O . TYR A 1 103 ? -11.843 1.240 6.170 1.00 95.75 103 TYR A O 1
ATOM 766 N N . ASN A 1 104 ? -10.650 0.716 8.024 1.00 95.00 104 ASN A N 1
ATOM 767 C CA . ASN A 1 104 ? -11.746 0.637 8.983 1.00 95.00 104 ASN A CA 1
ATOM 768 C C . ASN A 1 104 ? -12.718 -0.507 8.648 1.00 95.00 104 ASN A C 1
ATOM 770 O O . ASN A 1 104 ? -13.929 -0.317 8.528 1.00 95.00 104 ASN A O 1
ATOM 774 N N . LYS A 1 105 ? -12.174 -1.717 8.462 1.00 93.69 105 LYS A N 1
ATOM 775 C CA . LYS A 1 105 ? -12.964 -2.948 8.302 1.00 93.69 105 LYS A CA 1
ATOM 776 C C . LYS A 1 105 ? -12.690 -3.898 9.464 1.00 93.69 105 LYS A C 1
ATOM 778 O O . LYS A 1 105 ? -11.629 -4.505 9.563 1.00 93.69 105 LYS A O 1
ATOM 783 N N . ALA A 1 106 ? -13.680 -4.052 10.339 1.00 87.94 106 ALA A N 1
ATOM 784 C CA . ALA A 1 106 ? -13.556 -4.901 11.518 1.00 87.94 106 ALA A CA 1
ATOM 785 C C . ALA A 1 106 ? -13.306 -6.378 11.154 1.00 87.94 106 ALA A C 1
ATOM 787 O O . ALA A 1 106 ? -13.939 -6.922 10.248 1.00 87.94 106 ALA A O 1
ATOM 788 N N . GLY A 1 107 ? -12.422 -7.032 11.913 1.00 88.62 107 GLY A N 1
ATOM 789 C CA . GLY A 1 107 ? -12.138 -8.466 11.790 1.00 88.62 107 GLY A CA 1
ATOM 790 C C . GLY A 1 107 ? -11.180 -8.852 10.659 1.00 88.62 107 GLY A C 1
ATOM 791 O O . GLY A 1 107 ? -10.957 -10.042 10.451 1.00 88.62 107 GLY A O 1
ATOM 792 N N . GLU A 1 108 ? -10.606 -7.885 9.940 1.00 91.88 108 GLU A N 1
ATOM 793 C CA . GLU A 1 108 ? -9.583 -8.167 8.933 1.00 91.88 108 GLU A CA 1
ATOM 794 C C . GLU A 1 108 ? -8.208 -8.409 9.559 1.00 91.88 108 GLU A C 1
ATOM 796 O O . GLU A 1 108 ? -7.827 -7.818 10.570 1.00 91.88 108 GLU A O 1
ATOM 801 N N . VAL A 1 109 ? -7.441 -9.262 8.890 1.00 91.88 109 VAL A N 1
ATOM 802 C CA . VAL A 1 109 ? -6.017 -9.492 9.142 1.00 91.88 109 VAL A CA 1
ATOM 803 C C . VAL A 1 109 ? -5.233 -9.113 7.895 1.00 91.88 109 VAL A C 1
ATOM 805 O O . VAL A 1 109 ? -5.801 -9.042 6.803 1.00 91.88 109 VAL A O 1
ATOM 808 N N . GLN A 1 110 ? -3.929 -8.880 8.032 1.00 88.50 110 GLN A N 1
ATOM 809 C CA . GLN A 1 110 ? -3.089 -8.605 6.869 1.00 88.50 110 GLN A CA 1
ATOM 810 C C . GLN A 1 110 ? -3.163 -9.761 5.853 1.00 88.50 110 GLN A C 1
ATOM 812 O O . GLN A 1 110 ? -3.330 -10.917 6.264 1.00 88.50 110 GLN A O 1
ATOM 817 N N . PRO A 1 111 ? -3.020 -9.489 4.539 1.00 89.06 111 PRO A N 1
ATOM 818 C CA . PRO A 1 111 ? -2.922 -10.552 3.551 1.00 89.06 111 PRO A CA 1
ATOM 819 C C . PRO A 1 111 ? -1.768 -11.489 3.911 1.00 89.06 111 PRO A C 1
ATOM 821 O O . PRO A 1 111 ? -0.704 -11.045 4.349 1.00 89.06 111 PRO A O 1
ATOM 824 N N . LEU A 1 112 ? -1.971 -12.792 3.717 1.00 86.06 112 LEU A N 1
ATOM 825 C CA . LEU A 1 112 ? -0.908 -13.765 3.942 1.00 86.06 112 LEU A CA 1
ATOM 826 C C . LEU A 1 112 ? 0.295 -13.438 3.056 1.00 86.06 112 LEU A C 1
ATOM 828 O O . LEU A 1 112 ? 0.152 -12.944 1.943 1.00 86.06 112 LEU A O 1
ATOM 832 N N . VAL A 1 113 ? 1.489 -13.789 3.521 1.00 84.88 113 VAL A N 1
ATOM 833 C CA . VAL A 1 113 ? 2.751 -13.563 2.798 1.00 84.88 113 VAL A CA 1
ATOM 834 C C . VAL A 1 113 ? 2.700 -14.048 1.343 1.00 84.88 113 VAL A C 1
ATOM 836 O O . VAL A 1 113 ? 3.238 -13.391 0.454 1.00 84.88 113 VAL A O 1
ATOM 839 N N . THR A 1 114 ? 2.049 -15.189 1.114 1.00 85.81 114 THR A N 1
ATOM 840 C CA . THR A 1 114 ? 1.916 -15.851 -0.191 1.00 85.81 114 THR A CA 1
ATOM 841 C C . THR A 1 114 ? 0.623 -15.499 -0.931 1.00 85.81 114 THR A C 1
ATOM 843 O O . THR A 1 114 ? 0.360 -16.080 -1.981 1.00 85.81 114 THR A O 1
ATOM 846 N N . ASP A 1 115 ? -0.215 -14.615 -0.383 1.00 87.25 115 ASP A N 1
ATOM 847 C CA . ASP A 1 115 ? -1.425 -14.140 -1.057 1.00 87.25 115 ASP A CA 1
ATOM 848 C C . ASP A 1 115 ? -1.052 -13.374 -2.344 1.00 87.25 115 ASP A C 1
ATOM 850 O O . ASP A 1 115 ? -0.023 -12.689 -2.356 1.00 87.25 115 ASP A O 1
ATOM 854 N N . PRO A 1 116 ? -1.865 -13.429 -3.419 1.00 90.81 116 PRO A N 1
ATOM 855 C CA . PRO A 1 116 ? -1.615 -12.664 -4.644 1.00 90.81 116 PRO A CA 1
ATOM 856 C C . PRO A 1 116 ? -1.437 -11.152 -4.439 1.00 90.81 116 PRO A C 1
ATOM 858 O O . PRO A 1 116 ? -0.831 -10.498 -5.284 1.00 90.81 116 PRO A O 1
ATOM 861 N N . PHE A 1 117 ? -1.948 -10.600 -3.335 1.00 92.00 117 PHE A N 1
ATOM 862 C CA . PHE A 1 117 ? -1.793 -9.195 -2.950 1.00 92.00 117 PHE A CA 1
ATOM 863 C C . PHE A 1 117 ? -1.024 -9.016 -1.631 1.00 92.00 117 PHE A C 1
ATOM 865 O O . PHE A 1 117 ? -1.013 -7.923 -1.065 1.00 92.00 117 PHE A O 1
ATOM 872 N N . GLY A 1 118 ? -0.405 -10.083 -1.125 1.00 88.00 118 GLY A N 1
ATOM 873 C CA . GLY A 1 118 ? 0.430 -10.053 0.068 1.00 88.00 118 GLY A CA 1
ATOM 874 C C . GLY A 1 118 ? 1.888 -9.716 -0.220 1.00 88.00 118 GLY A C 1
ATOM 875 O O . GLY A 1 118 ? 2.272 -9.377 -1.340 1.00 88.00 118 GLY A O 1
ATOM 876 N N . ARG A 1 119 ? 2.721 -9.841 0.817 1.00 88.75 119 ARG A N 1
ATOM 877 C CA . ARG A 1 119 ? 4.124 -9.404 0.815 1.00 88.75 119 ARG A CA 1
ATOM 878 C C . ARG A 1 119 ? 4.926 -9.847 -0.408 1.00 88.75 119 ARG A C 1
ATOM 880 O O . ARG A 1 119 ? 5.585 -9.021 -1.029 1.00 88.75 119 ARG A O 1
ATOM 887 N N . ASN A 1 120 ? 4.894 -11.132 -0.764 1.00 86.12 120 ASN A N 1
ATOM 888 C CA . ASN A 1 120 ? 5.744 -11.641 -1.846 1.00 86.12 120 ASN A CA 1
ATOM 889 C C . ASN A 1 120 ? 5.384 -11.019 -3.204 1.00 86.12 120 ASN A C 1
ATOM 891 O O . ASN A 1 120 ? 6.253 -10.860 -4.060 1.00 86.12 120 ASN A O 1
ATOM 895 N N . ALA A 1 121 ? 4.121 -10.623 -3.391 1.00 89.75 121 ALA A N 1
ATOM 896 C CA . ALA A 1 121 ? 3.664 -9.961 -4.604 1.00 89.75 121 ALA A CA 1
ATOM 897 C C . ALA A 1 121 ? 4.151 -8.502 -4.717 1.00 89.75 121 ALA A C 1
ATOM 899 O O . ALA A 1 121 ? 4.166 -7.956 -5.821 1.00 89.75 121 ALA A O 1
ATOM 900 N N . VAL A 1 122 ? 4.595 -7.881 -3.615 1.00 89.94 122 VAL A N 1
ATOM 901 C CA . VAL A 1 122 ? 5.179 -6.528 -3.618 1.00 89.94 122 VAL A CA 1
ATOM 902 C C . VAL A 1 122 ? 6.561 -6.516 -4.281 1.00 89.94 122 VAL A C 1
ATOM 904 O O . VAL A 1 122 ? 6.897 -5.562 -4.977 1.00 89.94 122 VAL A O 1
ATOM 907 N N . TYR A 1 123 ? 7.338 -7.591 -4.122 1.00 85.81 123 TYR A N 1
ATOM 908 C CA . TYR A 1 123 ? 8.767 -7.637 -4.470 1.00 85.81 123 TYR A CA 1
ATOM 909 C C . TYR A 1 123 ? 9.095 -8.577 -5.630 1.00 85.81 123 TYR A C 1
ATOM 911 O O . TYR A 1 123 ? 10.212 -9.070 -5.741 1.00 85.81 123 TYR A O 1
ATOM 919 N N . THR A 1 124 ? 8.139 -8.851 -6.517 1.00 83.94 124 THR A N 1
ATOM 920 C CA . THR A 1 124 ? 8.317 -9.840 -7.600 1.00 83.94 124 THR A CA 1
ATOM 921 C C . THR A 1 124 ? 9.436 -9.499 -8.586 1.00 83.94 124 THR A C 1
ATOM 923 O O . THR A 1 124 ? 9.917 -10.378 -9.296 1.00 83.94 124 THR A O 1
ATOM 926 N N . THR A 1 125 ? 9.808 -8.223 -8.687 1.00 78.56 125 THR A N 1
ATOM 927 C CA . THR A 1 125 ? 10.891 -7.732 -9.552 1.00 78.56 125 THR A CA 1
ATOM 928 C C . THR A 1 125 ? 12.256 -7.775 -8.866 1.00 78.56 125 THR A C 1
ATOM 930 O O . THR A 1 125 ? 13.284 -7.706 -9.540 1.00 78.56 125 THR A O 1
ATOM 933 N N . GLU A 1 126 ? 12.288 -7.933 -7.543 1.00 71.00 126 GLU A N 1
ATOM 934 C CA . GLU A 1 126 ? 13.510 -7.941 -6.751 1.00 71.00 126 GLU A CA 1
ATOM 935 C C . GLU A 1 126 ? 14.102 -9.354 -6.687 1.00 71.00 126 GLU A C 1
ATOM 937 O O . GLU A 1 126 ? 13.396 -10.348 -6.514 1.00 71.00 126 GLU A O 1
ATOM 942 N N . LYS A 1 127 ? 15.429 -9.465 -6.824 1.00 64.38 127 LYS A N 1
ATOM 943 C CA . LYS A 1 127 ? 16.129 -10.756 -6.704 1.00 64.38 127 LYS A CA 1
ATOM 944 C C . LYS A 1 127 ? 16.314 -11.181 -5.247 1.00 64.38 127 LYS A C 1
ATOM 946 O O . LYS A 1 127 ? 16.205 -12.365 -4.945 1.00 64.38 127 LYS A O 1
ATOM 951 N N . ALA A 1 128 ? 16.537 -10.220 -4.358 1.00 61.47 128 ALA A N 1
ATOM 952 C CA . ALA A 1 128 ? 16.627 -10.420 -2.919 1.00 61.47 128 ALA A CA 1
ATOM 953 C C . ALA A 1 128 ? 16.266 -9.117 -2.195 1.00 61.47 128 ALA A C 1
ATOM 955 O O . ALA A 1 128 ? 16.578 -8.034 -2.697 1.00 61.47 128 ALA A O 1
ATOM 956 N N . ARG A 1 129 ? 15.643 -9.231 -1.017 1.00 68.44 129 ARG A N 1
ATOM 957 C CA . ARG A 1 129 ? 15.374 -8.110 -0.106 1.00 68.44 129 ARG A CA 1
ATOM 958 C C . ARG A 1 129 ? 15.751 -8.501 1.314 1.00 68.44 129 ARG A C 1
ATOM 960 O O . ARG A 1 129 ? 15.291 -9.519 1.830 1.00 68.44 129 ARG A O 1
ATOM 967 N N . TYR A 1 130 ? 16.532 -7.636 1.946 1.00 67.81 130 TYR A N 1
ATOM 968 C CA . TYR A 1 130 ? 17.033 -7.795 3.307 1.00 67.81 130 TYR A CA 1
ATOM 969 C C . TYR A 1 130 ? 16.554 -6.630 4.167 1.00 67.81 130 TYR A C 1
ATOM 971 O O . TYR A 1 130 ? 16.605 -5.487 3.715 1.00 67.81 130 TYR A O 1
ATOM 979 N N . ARG A 1 131 ? 16.110 -6.898 5.398 1.00 64.44 131 ARG A N 1
ATOM 980 C CA . ARG A 1 131 ? 15.685 -5.866 6.358 1.00 64.44 131 ARG A CA 1
ATOM 981 C C . ARG A 1 131 ? 16.510 -5.936 7.634 1.00 64.44 131 ARG A C 1
ATOM 983 O O . ARG A 1 131 ? 15.937 -6.112 8.700 1.00 64.44 131 ARG A O 1
ATOM 990 N N . LEU A 1 132 ? 17.827 -5.777 7.491 1.00 61.81 132 LEU A N 1
ATOM 991 C CA . LEU A 1 132 ? 18.814 -5.934 8.566 1.00 61.81 132 LEU A CA 1
ATOM 992 C C . LEU A 1 132 ? 18.441 -5.074 9.795 1.00 61.81 132 LEU A C 1
ATOM 994 O O . LEU A 1 132 ? 18.780 -3.893 9.845 1.00 61.81 132 LEU A O 1
ATOM 998 N N . GLN A 1 133 ? 17.731 -5.656 10.763 1.00 52.31 133 GLN A N 1
ATOM 999 C CA . GLN A 1 133 ? 17.046 -4.973 11.865 1.00 52.31 133 GLN A CA 1
ATOM 1000 C C . GLN A 1 133 ? 17.866 -4.953 13.156 1.00 52.31 133 GLN A C 1
ATOM 1002 O O . GLN A 1 133 ? 17.700 -4.030 13.941 1.00 52.31 133 GLN A O 1
ATOM 1007 N N . GLU A 1 134 ? 18.792 -5.894 13.379 1.00 46.94 134 GLU A N 1
ATOM 1008 C CA . GLU A 1 134 ? 19.558 -5.960 14.635 1.00 46.94 134 GLU A CA 1
ATOM 1009 C C . GLU A 1 134 ? 21.021 -6.396 14.444 1.00 46.94 134 GLU A C 1
ATOM 1011 O O . GLU A 1 134 ? 21.410 -7.026 13.457 1.00 46.94 134 GLU A O 1
ATOM 1016 N N . ALA A 1 135 ? 21.885 -6.046 15.402 1.00 45.59 135 ALA A N 1
ATOM 1017 C CA . ALA A 1 135 ? 23.249 -6.572 15.453 1.00 45.59 135 ALA A CA 1
ATOM 1018 C C . ALA A 1 135 ? 23.255 -8.015 15.999 1.00 45.59 135 ALA A C 1
ATOM 1020 O O . ALA A 1 135 ? 22.829 -8.247 17.125 1.00 45.59 135 ALA A O 1
ATOM 1021 N N . GLY A 1 136 ? 23.792 -8.975 15.232 1.00 47.12 136 GLY A N 1
ATOM 1022 C CA . GLY A 1 136 ? 24.110 -10.324 15.729 1.00 47.12 136 GLY A CA 1
ATOM 1023 C C . GLY A 1 136 ? 23.106 -11.447 15.428 1.00 47.12 136 GLY A C 1
ATOM 1024 O O . GLY A 1 136 ? 23.299 -12.547 15.940 1.00 47.12 136 GLY A O 1
ATOM 1025 N N . ALA A 1 137 ? 22.088 -11.222 14.591 1.00 43.41 137 ALA A N 1
ATOM 1026 C CA . ALA A 1 137 ? 21.196 -12.274 14.085 1.00 43.41 137 ALA A CA 1
ATOM 1027 C C . ALA A 1 137 ? 21.332 -12.455 12.558 1.00 43.41 137 ALA A C 1
ATOM 1029 O O . ALA A 1 137 ? 21.647 -11.507 11.834 1.00 43.41 137 ALA A O 1
ATOM 1030 N N . SER A 1 138 ? 21.128 -13.684 12.075 1.00 45.97 138 SER A N 1
ATOM 1031 C CA . SER A 1 138 ? 20.927 -13.999 10.656 1.00 45.97 138 SER A CA 1
ATOM 1032 C C . SER A 1 138 ? 19.549 -13.536 10.207 1.00 45.97 138 SER A C 1
ATOM 1034 O O . SER A 1 138 ? 18.563 -13.781 10.903 1.00 45.97 138 SER A O 1
ATOM 1036 N N . GLU A 1 139 ? 19.474 -12.893 9.044 1.00 49.97 139 GLU A N 1
ATOM 1037 C CA . GLU A 1 139 ? 18.204 -12.470 8.474 1.00 49.97 139 GLU A CA 1
ATOM 1038 C C . GLU A 1 139 ? 17.936 -13.117 7.127 1.00 49.97 139 GLU A C 1
ATOM 1040 O O . GLU A 1 139 ? 18.603 -12.849 6.126 1.00 49.97 139 GLU A O 1
ATOM 1045 N N . GLY A 1 140 ? 16.879 -13.927 7.109 1.00 51.91 140 GLY A N 1
ATOM 1046 C CA . GLY A 1 140 ? 16.426 -14.594 5.904 1.00 51.91 140 GLY A CA 1
ATOM 1047 C C . GLY A 1 140 ? 15.928 -13.603 4.852 1.00 51.91 140 GLY A C 1
ATOM 1048 O O . GLY A 1 140 ? 15.210 -12.648 5.150 1.00 51.91 140 GLY A O 1
ATOM 1049 N N . ASN A 1 141 ? 16.267 -13.882 3.595 1.00 56.59 141 ASN A N 1
ATOM 1050 C CA . ASN A 1 141 ? 15.756 -13.167 2.431 1.00 56.59 141 ASN A CA 1
ATOM 1051 C C . ASN A 1 141 ? 14.218 -13.126 2.419 1.00 56.59 141 ASN A C 1
ATOM 1053 O O . ASN A 1 141 ? 13.542 -14.161 2.381 1.00 56.59 141 ASN A O 1
ATOM 1057 N N . LEU A 1 142 ? 13.659 -11.918 2.380 1.00 61.09 142 LEU A N 1
ATOM 1058 C CA . LEU A 1 142 ? 12.216 -11.691 2.447 1.00 61.09 142 LEU A CA 1
ATOM 1059 C C . LEU A 1 142 ? 11.474 -12.087 1.166 1.00 61.09 142 LEU A C 1
ATOM 1061 O O . LEU A 1 142 ? 10.259 -12.276 1.216 1.00 61.09 142 LEU A O 1
ATOM 1065 N N . THR A 1 143 ? 12.179 -12.262 0.040 1.00 57.81 143 THR A N 1
ATOM 1066 C CA . THR A 1 143 ? 11.580 -12.701 -1.234 1.00 57.81 143 THR A CA 1
ATOM 1067 C C . THR A 1 143 ? 11.387 -14.222 -1.330 1.00 57.81 143 THR A C 1
ATOM 1069 O O . THR A 1 143 ? 10.989 -14.735 -2.373 1.00 57.81 143 THR A O 1
ATOM 1072 N N . GLY A 1 144 ? 11.624 -14.967 -0.241 1.00 47.50 144 GLY A N 1
ATOM 1073 C CA . GLY A 1 144 ? 11.297 -16.395 -0.127 1.00 47.50 144 GLY A CA 1
ATOM 1074 C C . GLY A 1 144 ? 12.277 -17.354 -0.815 1.00 47.50 144 GLY A C 1
ATOM 1075 O O . GLY A 1 144 ? 12.114 -18.567 -0.708 1.00 47.50 144 GLY A O 1
ATOM 1076 N N . GLY A 1 145 ? 13.309 -16.841 -1.489 1.00 47.88 145 GLY A N 1
ATOM 1077 C CA . GLY A 1 145 ? 14.423 -17.648 -1.985 1.00 47.88 145 GLY A CA 1
ATOM 1078 C C . GLY A 1 145 ? 15.476 -17.851 -0.896 1.00 47.88 145 GLY A C 1
ATOM 1079 O O . GLY A 1 145 ? 16.111 -16.885 -0.480 1.00 47.88 1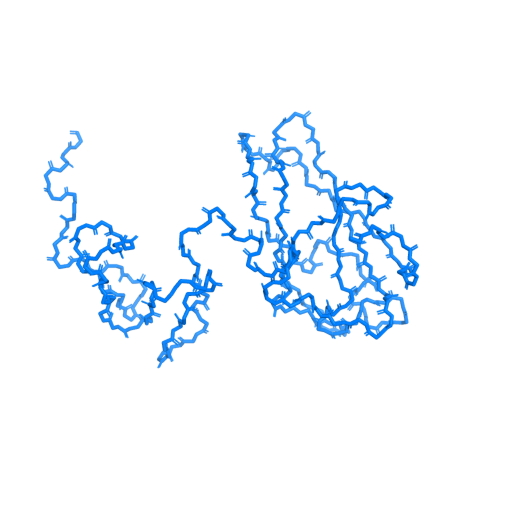45 GLY A O 1
ATOM 1080 N N . THR A 1 146 ? 15.706 -19.095 -0.467 1.00 45.50 146 THR A N 1
ATOM 1081 C CA . THR A 1 146 ? 16.759 -19.445 0.511 1.00 45.50 146 THR A CA 1
ATOM 1082 C C . THR A 1 146 ? 18.177 -19.328 -0.053 1.00 45.50 146 THR A C 1
ATOM 1084 O O . THR A 1 146 ? 19.137 -19.428 0.700 1.00 45.50 146 THR A O 1
ATOM 1087 N N . SER A 1 147 ? 18.333 -19.110 -1.365 1.00 46.66 147 SER A N 1
ATOM 1088 C CA . SER A 1 147 ? 19.638 -18.967 -2.034 1.00 46.66 147 SER A CA 1
ATOM 1089 C C . SER A 1 147 ? 20.421 -17.717 -1.624 1.00 46.66 147 SER A C 1
ATOM 1091 O O . SER A 1 147 ? 21.553 -17.541 -2.061 1.00 46.66 147 SER A O 1
ATOM 1093 N N . TYR A 1 148 ? 19.818 -16.838 -0.825 1.00 49.56 148 TYR A N 1
ATOM 1094 C CA . TYR A 1 148 ? 20.294 -15.487 -0.587 1.00 49.56 148 TYR A CA 1
ATOM 1095 C C . TYR A 1 148 ? 20.213 -15.125 0.900 1.00 49.56 148 TYR A C 1
ATOM 1097 O O . TYR A 1 148 ? 19.698 -14.070 1.215 1.00 49.56 148 TYR A O 1
ATOM 1105 N N . ASP A 1 149 ? 20.651 -15.966 1.836 1.00 48.31 149 ASP A N 1
ATOM 1106 C CA . ASP A 1 149 ? 20.668 -15.603 3.269 1.00 48.31 149 ASP A CA 1
ATOM 1107 C C . ASP A 1 149 ? 21.833 -14.635 3.580 1.00 48.31 149 ASP A C 1
ATOM 1109 O O . ASP A 1 149 ? 22.921 -14.775 3.016 1.00 48.31 149 ASP A O 1
ATOM 1113 N N . SER A 1 150 ? 21.623 -13.617 4.420 1.00 48.84 150 SER A N 1
ATOM 1114 C CA . SER A 1 150 ? 22.669 -12.651 4.798 1.00 48.84 150 SER A CA 1
ATOM 1115 C C . SER A 1 150 ? 22.679 -12.397 6.303 1.00 48.84 150 SER A C 1
ATOM 1117 O O . SER A 1 150 ? 21.681 -12.018 6.910 1.00 48.84 150 SER A O 1
ATOM 1119 N N . THR A 1 151 ? 23.851 -12.554 6.915 1.00 45.78 151 THR A N 1
ATOM 1120 C CA . THR A 1 151 ? 24.152 -12.127 8.286 1.00 45.78 151 THR A CA 1
ATOM 1121 C C . THR A 1 151 ? 24.876 -10.779 8.258 1.00 45.78 151 THR A C 1
ATOM 1123 O O . THR A 1 151 ? 25.837 -10.602 7.514 1.00 45.78 151 THR A O 1
ATOM 1126 N N . LYS A 1 152 ? 24.466 -9.821 9.107 1.00 48.50 152 LYS A N 1
ATOM 1127 C CA . LYS A 1 152 ? 25.121 -8.496 9.246 1.00 48.50 152 LYS A CA 1
ATOM 1128 C C . LYS A 1 152 ? 26.607 -8.587 9.643 1.00 48.50 152 LYS A C 1
ATOM 1130 O O . LYS A 1 152 ? 27.363 -7.648 9.413 1.00 48.50 152 LYS A O 1
ATOM 1135 N N . ALA A 1 153 ? 27.019 -9.714 10.222 1.00 44.56 153 ALA A N 1
ATOM 1136 C CA . ALA A 1 153 ? 28.411 -10.101 10.395 1.00 44.56 153 ALA A CA 1
ATOM 1137 C C . ALA A 1 153 ? 28.556 -11.592 10.067 1.00 44.56 153 ALA A C 1
ATOM 1139 O O . ALA A 1 153 ? 27.907 -12.438 10.684 1.00 44.56 153 ALA A O 1
ATOM 1140 N N . GLY A 1 154 ? 29.404 -11.904 9.094 1.00 49.78 154 GLY A N 1
ATOM 1141 C CA . GLY A 1 154 ? 29.643 -13.266 8.636 1.00 49.78 154 GLY A CA 1
ATOM 1142 C C . GLY A 1 154 ? 29.909 -13.329 7.140 1.00 49.78 154 GLY A C 1
ATOM 1143 O O . GLY A 1 154 ? 29.746 -12.353 6.407 1.00 49.78 154 GLY A O 1
ATOM 1144 N N . THR A 1 155 ? 30.351 -14.499 6.699 1.00 45.97 155 THR A N 1
ATOM 1145 C CA . THR A 1 155 ? 30.533 -14.796 5.283 1.00 45.97 155 THR A CA 1
ATOM 1146 C C . THR A 1 155 ? 29.166 -14.878 4.627 1.00 45.97 155 THR A C 1
ATOM 1148 O O . THR A 1 155 ? 28.367 -15.738 4.997 1.00 45.97 155 THR A O 1
ATOM 1151 N N . ILE A 1 156 ? 28.902 -14.017 3.640 1.00 52.44 156 ILE A N 1
ATOM 1152 C CA . ILE A 1 156 ? 27.813 -14.267 2.696 1.00 52.44 156 ILE A CA 1
ATOM 1153 C C . ILE A 1 156 ? 28.226 -15.534 1.948 1.00 52.44 156 ILE A C 1
ATOM 1155 O O . ILE A 1 156 ? 29.112 -15.507 1.089 1.00 52.44 156 ILE A O 1
ATOM 1159 N N . VAL A 1 157 ? 27.662 -16.675 2.347 1.00 44.81 157 VAL A N 1
ATOM 1160 C CA . VAL A 1 157 ? 27.950 -17.951 1.698 1.00 44.81 157 VAL A CA 1
ATOM 1161 C C . VAL A 1 157 ? 27.263 -17.904 0.345 1.00 44.81 157 VAL A C 1
ATOM 1163 O O . VAL A 1 157 ? 26.048 -18.046 0.243 1.00 44.81 157 VAL A O 1
ATOM 1166 N N . ALA A 1 158 ? 28.050 -17.657 -0.699 1.00 46.12 158 ALA A N 1
ATOM 1167 C CA . ALA A 1 158 ? 27.574 -17.782 -2.061 1.00 46.12 158 ALA A CA 1
ATOM 1168 C C . ALA A 1 158 ? 27.075 -19.218 -2.275 1.00 46.12 158 ALA A C 1
ATOM 1170 O O . ALA A 1 158 ? 27.854 -20.171 -2.188 1.00 46.12 158 ALA A O 1
ATOM 1171 N N . ASP A 1 159 ? 25.793 -19.375 -2.603 1.00 44.00 159 ASP A N 1
ATOM 1172 C CA . ASP A 1 159 ? 25.368 -20.535 -3.374 1.00 44.00 159 ASP A CA 1
ATOM 1173 C C . ASP A 1 159 ? 26.165 -20.486 -4.684 1.00 44.00 159 ASP A C 1
ATOM 1175 O O . ASP A 1 159 ? 26.163 -19.480 -5.401 1.00 44.00 159 ASP A O 1
ATOM 1179 N N . THR A 1 160 ? 26.902 -21.555 -4.983 1.00 44.28 160 THR A N 1
ATOM 1180 C CA . THR A 1 160 ? 27.784 -21.636 -6.156 1.00 44.28 160 THR A CA 1
ATOM 1181 C C . THR A 1 160 ? 27.007 -21.460 -7.468 1.00 44.28 160 THR A C 1
ATOM 1183 O O . THR A 1 160 ? 27.611 -21.211 -8.512 1.00 44.28 160 THR A O 1
ATOM 1186 N N . VAL A 1 161 ? 25.673 -21.547 -7.408 1.00 45.06 161 VAL A N 1
ATOM 1187 C CA . VAL A 1 161 ? 24.742 -21.392 -8.527 1.00 45.06 161 VAL A CA 1
ATOM 1188 C C . VAL A 1 161 ? 24.122 -19.986 -8.604 1.00 45.06 161 VAL A C 1
ATOM 1190 O O . VAL A 1 161 ? 23.890 -19.492 -9.704 1.00 45.06 161 VAL A O 1
ATOM 1193 N N . ASN A 1 162 ? 23.906 -19.301 -7.475 1.00 45.28 162 ASN A N 1
ATOM 1194 C CA . ASN A 1 162 ? 23.136 -18.053 -7.399 1.00 45.28 162 ASN A CA 1
ATOM 1195 C C . ASN A 1 162 ? 23.909 -16.975 -6.625 1.00 45.28 162 ASN A C 1
ATOM 1197 O O . ASN A 1 162 ? 23.760 -16.810 -5.417 1.00 45.28 162 ASN A O 1
ATOM 1201 N N . LYS A 1 163 ? 24.741 -16.209 -7.336 1.00 49.03 163 LYS A N 1
ATOM 1202 C CA . LYS A 1 163 ? 25.586 -15.170 -6.734 1.00 49.03 163 LYS A CA 1
ATOM 1203 C C . LYS A 1 163 ? 24.810 -13.863 -6.529 1.00 49.03 163 LYS A C 1
ATOM 1205 O O . LYS A 1 163 ? 24.256 -13.332 -7.487 1.00 49.03 163 LYS A O 1
ATOM 1210 N N . VAL A 1 164 ? 24.799 -13.332 -5.303 1.00 50.12 164 VAL A N 1
ATOM 1211 C CA . VAL A 1 164 ? 24.070 -12.089 -4.947 1.00 50.12 164 VAL A CA 1
ATOM 1212 C C . VAL A 1 164 ? 24.812 -10.839 -5.432 1.00 50.12 164 VAL A C 1
ATOM 1214 O O . VAL A 1 164 ? 24.182 -9.872 -5.845 1.00 50.12 164 VAL A O 1
ATOM 1217 N N . PHE A 1 165 ? 26.151 -10.882 -5.441 1.00 49.59 165 PHE A N 1
ATOM 1218 C CA . PHE A 1 165 ? 27.023 -9.741 -5.752 1.00 49.59 165 PHE A CA 1
ATOM 1219 C C . PHE A 1 165 ? 28.249 -10.150 -6.589 1.00 49.59 165 PHE A C 1
ATOM 1221 O O . PHE A 1 165 ? 29.389 -10.050 -6.149 1.00 49.59 165 PHE A O 1
ATOM 1228 N N . GLY A 1 166 ? 28.038 -10.622 -7.820 1.00 48.53 166 GLY A N 1
ATOM 1229 C CA . GLY A 1 166 ? 29.154 -10.937 -8.725 1.00 48.53 166 GLY A CA 1
ATOM 1230 C C . GLY A 1 166 ? 29.948 -12.189 -8.329 1.00 48.53 166 GLY A C 1
ATOM 1231 O O . GLY A 1 166 ? 29.430 -13.076 -7.661 1.00 48.53 166 GLY A O 1
ATOM 1232 N N . ALA A 1 167 ? 31.177 -12.335 -8.836 1.00 41.84 167 ALA A N 1
ATOM 1233 C CA . ALA A 1 167 ? 31.911 -13.604 -8.806 1.00 41.84 167 ALA A CA 1
ATOM 1234 C C . ALA A 1 167 ? 32.594 -13.963 -7.471 1.00 41.84 167 ALA A C 1
ATOM 1236 O O . ALA A 1 167 ? 33.037 -15.108 -7.357 1.00 41.84 167 ALA A O 1
ATOM 1237 N N . SER A 1 168 ? 32.659 -13.047 -6.502 1.00 48.00 168 SER A N 1
ATOM 1238 C CA . SER A 1 168 ? 33.443 -13.174 -5.269 1.00 48.00 168 SER A CA 1
ATOM 1239 C C . SER A 1 168 ? 32.576 -13.261 -4.005 1.00 48.00 168 SER A C 1
ATOM 1241 O O . SER A 1 168 ? 31.440 -12.789 -3.954 1.00 48.00 168 SER A O 1
ATOM 1243 N N . SER A 1 169 ? 33.113 -13.912 -2.969 1.00 46.22 169 SER A N 1
ATOM 1244 C CA . SER A 1 169 ? 32.530 -13.942 -1.625 1.00 46.22 169 SER A CA 1
ATOM 1245 C C . SER A 1 169 ? 32.661 -12.564 -0.973 1.00 46.22 169 SER A C 1
ATOM 1247 O O . SER A 1 169 ? 33.780 -12.082 -0.790 1.00 46.22 169 SER A O 1
ATOM 1249 N N . ALA A 1 170 ? 31.540 -11.946 -0.605 1.00 50.41 170 ALA A N 1
ATOM 1250 C CA . ALA A 1 170 ? 31.521 -10.683 0.128 1.00 50.41 170 ALA A CA 1
ATOM 1251 C C . ALA A 1 170 ? 31.356 -10.937 1.636 1.00 50.41 170 ALA A C 1
ATOM 1253 O O . ALA A 1 170 ? 30.583 -11.804 2.049 1.00 50.41 170 ALA A O 1
ATOM 1254 N N . ASN A 1 171 ? 32.067 -10.170 2.463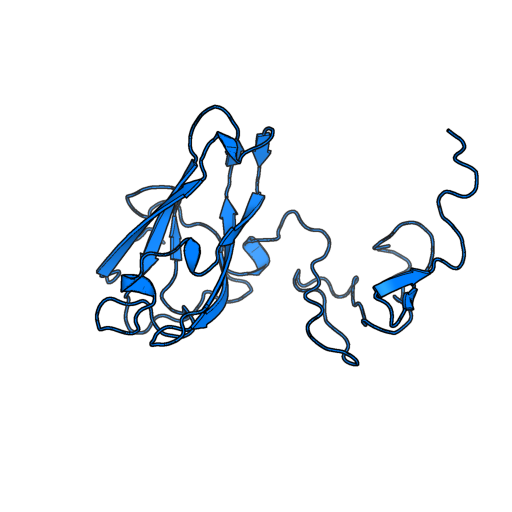 1.00 50.12 171 ASN A N 1
ATOM 1255 C CA . ASN A 1 171 ? 31.823 -10.112 3.902 1.00 50.12 171 ASN A CA 1
ATOM 1256 C C . ASN A 1 171 ? 31.218 -8.744 4.237 1.00 50.12 171 ASN A C 1
ATOM 1258 O O . ASN A 1 171 ? 31.747 -7.709 3.827 1.00 50.12 171 ASN A O 1
ATOM 1262 N N . LEU A 1 172 ? 30.126 -8.731 5.002 1.00 52.91 172 LEU A N 1
ATOM 1263 C CA . LEU A 1 172 ? 29.640 -7.513 5.648 1.00 52.91 172 LEU A CA 1
ATOM 1264 C C . LEU A 1 172 ? 30.399 -7.362 6.966 1.00 52.91 172 LEU A C 1
ATOM 1266 O O . LEU A 1 172 ? 30.338 -8.245 7.827 1.00 52.91 172 LEU A O 1
ATOM 1270 N N . ASN A 1 173 ? 31.172 -6.283 7.108 1.00 48.81 173 ASN A N 1
ATOM 1271 C CA . ASN A 1 173 ? 31.865 -6.004 8.360 1.00 48.81 173 ASN A CA 1
ATOM 1272 C C . ASN A 1 173 ? 30.976 -5.205 9.329 1.00 48.81 173 ASN A C 1
ATOM 1274 O O . ASN A 1 173 ? 29.961 -4.615 8.958 1.00 48.81 173 ASN A O 1
ATOM 1278 N N . ASN A 1 174 ? 31.387 -5.164 10.598 1.00 41.66 174 ASN A N 1
ATOM 1279 C CA . ASN A 1 174 ? 30.621 -4.552 11.687 1.00 41.66 174 ASN A CA 1
ATOM 1280 C C . ASN A 1 174 ? 30.430 -3.023 11.550 1.00 41.66 174 ASN A C 1
ATOM 1282 O O . ASN A 1 174 ? 29.683 -2.427 12.323 1.00 41.66 174 ASN A O 1
ATOM 1286 N N . SER A 1 175 ? 31.089 -2.392 10.575 1.00 47.38 175 SER A N 1
ATOM 1287 C CA . SER A 1 175 ? 30.954 -0.968 10.252 1.00 47.38 175 SER A CA 1
ATOM 1288 C C . SER A 1 175 ? 29.977 -0.712 9.098 1.00 47.38 175 SER A C 1
ATOM 1290 O O . SER A 1 175 ? 29.872 0.421 8.636 1.00 47.38 175 SER A O 1
ATOM 1292 N N . GLY A 1 176 ? 29.282 -1.746 8.605 1.00 42.72 176 GLY A N 1
ATOM 1293 C CA . GLY A 1 176 ? 28.416 -1.637 7.429 1.00 42.72 176 GLY A CA 1
ATOM 1294 C C . GLY A 1 176 ? 29.193 -1.380 6.137 1.00 42.72 176 GLY A C 1
ATOM 1295 O O . GLY A 1 176 ? 28.616 -0.904 5.162 1.00 42.72 176 GLY A O 1
ATOM 1296 N N . TYR A 1 177 ? 30.499 -1.660 6.131 1.00 38.75 177 TYR A N 1
ATOM 1297 C CA . TYR A 1 177 ? 31.350 -1.494 4.964 1.00 38.75 177 TYR A CA 1
ATOM 1298 C C . TYR A 1 177 ? 31.538 -2.847 4.272 1.00 38.75 177 TYR A C 1
ATOM 1300 O O . TYR A 1 177 ? 31.779 -3.869 4.923 1.00 38.75 177 TYR A O 1
ATOM 1308 N N . TYR A 1 178 ? 31.409 -2.842 2.947 1.00 49.34 178 TYR A N 1
ATOM 1309 C CA . TYR A 1 178 ? 31.728 -3.991 2.111 1.00 49.34 178 TYR A CA 1
ATOM 1310 C C . TYR A 1 178 ? 33.246 -4.141 2.058 1.00 49.34 178 TYR A C 1
ATOM 1312 O O . TYR A 1 178 ? 33.930 -3.247 1.565 1.00 49.34 178 TYR A O 1
ATOM 1320 N N . ASP A 1 179 ? 33.764 -5.260 2.557 1.00 45.69 179 ASP A N 1
ATOM 1321 C CA . ASP A 1 179 ? 35.157 -5.639 2.336 1.00 45.69 179 ASP A CA 1
ATOM 1322 C C . ASP A 1 179 ? 35.157 -6.850 1.403 1.00 45.69 179 ASP A C 1
ATOM 1324 O O . ASP A 1 179 ? 34.702 -7.945 1.763 1.00 45.69 179 ASP A O 1
ATOM 1328 N N . ILE A 1 180 ? 35.557 -6.623 0.153 1.00 49.09 180 ILE A N 1
ATOM 1329 C C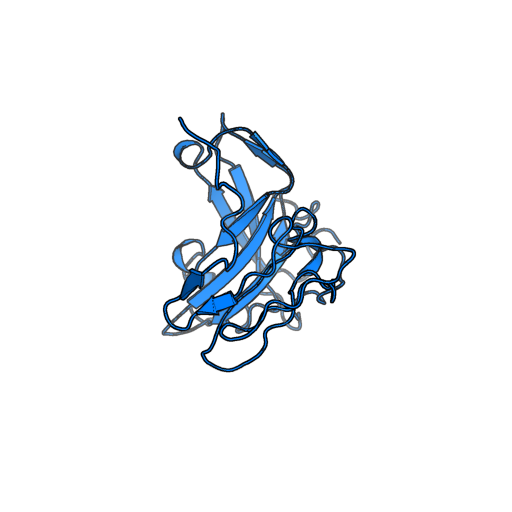A . ILE A 1 180 ? 35.663 -7.684 -0.841 1.00 49.09 180 ILE A CA 1
ATOM 1330 C C . ILE A 1 180 ? 37.116 -8.143 -0.812 1.00 49.09 180 ILE A C 1
ATOM 1332 O O . ILE A 1 180 ? 38.015 -7.355 -1.082 1.00 49.09 180 ILE A O 1
ATOM 1336 N N . ALA A 1 181 ? 37.347 -9.419 -0.489 1.00 47.28 181 ALA A N 1
ATOM 1337 C CA . ALA A 1 181 ? 38.698 -9.988 -0.477 1.00 47.28 181 ALA A CA 1
ATOM 1338 C C . ALA A 1 181 ? 39.386 -9.912 -1.859 1.00 47.28 181 ALA A C 1
ATOM 1340 O O . ALA A 1 181 ? 40.609 -9.890 -1.921 1.00 47.28 181 ALA A O 1
ATOM 1341 N N . ASP A 1 182 ? 38.591 -9.825 -2.932 1.00 49.31 182 ASP A N 1
ATOM 1342 C CA . ASP A 1 182 ? 39.010 -9.555 -4.308 1.00 49.31 182 ASP A CA 1
ATOM 1343 C C . ASP A 1 182 ? 38.103 -8.475 -4.917 1.00 49.31 182 ASP A C 1
ATOM 1345 O O . ASP A 1 182 ? 36.925 -8.731 -5.178 1.00 49.31 182 ASP A O 1
ATOM 1349 N N . ASP A 1 183 ? 38.639 -7.275 -5.154 1.00 51.09 183 ASP A N 1
ATOM 1350 C CA . ASP A 1 183 ? 37.927 -6.191 -5.842 1.00 51.09 183 ASP A CA 1
ATOM 1351 C C . ASP A 1 183 ? 37.469 -6.655 -7.246 1.00 51.09 183 ASP A C 1
ATOM 1353 O O . ASP A 1 183 ? 38.308 -6.909 -8.116 1.00 51.09 183 ASP A O 1
ATOM 1357 N N . PRO A 1 184 ? 36.151 -6.757 -7.514 1.00 48.22 184 PRO A N 1
ATOM 1358 C CA . PRO A 1 184 ? 35.633 -7.220 -8.798 1.00 48.22 184 PRO A CA 1
ATOM 1359 C C . PRO A 1 184 ? 35.846 -6.203 -9.931 1.00 48.22 184 PRO A C 1
ATOM 1361 O O . PRO A 1 184 ? 35.570 -6.522 -11.089 1.00 48.22 184 PRO A O 1
ATOM 1364 N N . PHE A 1 185 ? 36.331 -4.998 -9.615 1.00 49.25 185 PHE A N 1
ATOM 1365 C CA . PHE A 1 185 ? 36.695 -3.947 -10.563 1.00 49.25 185 PHE A CA 1
ATOM 1366 C C . PHE A 1 185 ? 38.205 -3.706 -10.638 1.00 49.25 185 PHE A C 1
ATOM 1368 O O . PHE A 1 185 ? 38.627 -2.760 -11.308 1.00 49.25 185 PHE A O 1
ATOM 1375 N N . ALA A 1 186 ? 39.029 -4.561 -10.022 1.00 45.06 186 ALA A N 1
ATOM 1376 C CA . ALA A 1 186 ? 40.478 -4.489 -10.149 1.00 45.06 186 ALA A CA 1
ATOM 1377 C C . ALA A 1 186 ? 40.882 -4.615 -11.631 1.00 45.06 186 ALA A C 1
ATOM 1379 O O . ALA A 1 186 ? 40.899 -5.701 -12.208 1.00 45.06 186 ALA A O 1
ATOM 1380 N N . GLY A 1 187 ? 41.176 -3.475 -12.264 1.00 52.28 187 GLY A N 1
ATOM 1381 C CA . GLY A 1 187 ? 41.512 -3.368 -13.688 1.00 52.28 187 GLY A CA 1
ATOM 1382 C C . GLY A 1 187 ? 40.567 -2.500 -14.527 1.00 52.28 187 GLY A C 1
ATOM 1383 O O . GLY A 1 187 ? 40.886 -2.221 -15.681 1.00 52.28 187 GLY A O 1
ATOM 1384 N N . ALA A 1 188 ? 39.448 -2.021 -13.980 1.00 45.66 188 ALA A N 1
ATOM 1385 C CA . ALA A 1 188 ? 38.618 -1.017 -14.640 1.00 45.66 188 ALA A CA 1
ATOM 1386 C C . ALA A 1 188 ? 39.189 0.387 -14.376 1.00 45.66 188 ALA A C 1
ATOM 1388 O O . ALA A 1 188 ? 38.785 1.079 -13.445 1.00 45.66 188 ALA A O 1
ATOM 1389 N N . THR A 1 189 ? 40.171 0.806 -15.174 1.00 46.72 189 THR A N 1
ATOM 1390 C CA . THR A 1 189 ? 40.597 2.212 -15.207 1.00 46.72 189 THR A CA 1
ATOM 1391 C C . THR A 1 189 ? 39.627 3.035 -16.052 1.00 46.72 189 THR A C 1
ATOM 1393 O O . THR A 1 189 ? 39.200 2.575 -17.112 1.00 46.72 189 THR A O 1
ATOM 1396 N N . SER A 1 190 ? 39.314 4.241 -15.570 1.00 47.69 190 SER A N 1
ATOM 1397 C CA . SER A 1 190 ? 38.578 5.310 -16.265 1.00 47.69 190 SER A CA 1
ATOM 1398 C C . SER A 1 190 ? 39.132 5.651 -17.643 1.00 47.69 190 SER A C 1
ATOM 1400 O O . SER A 1 190 ? 40.382 5.703 -17.738 1.00 47.69 190 SER A O 1
#

Secondary structure (DSSP, 8-state):
--S-SS--EEEEEEE-GGG--SEEEEEEEEEEGGGS-HHHHS-STTSPPTTSTT-EEESSTTS-SEEPEEEEEEE-SSS-EEEEEEEEEEEESSS-EEEEEEE--TT--PPPTTSTTSHHHHTTT-S------STT-EE--TTS-GGG-EESSEE----SS--SSTTS-EEE-TTS-EEESS-TTTT---

Organism: NCBI:txid652676

pLDDT: mean 77.19, std 20.83, range [38.75, 96.62]